Protein AF-A0A7S3H8S0-F1 (afdb_monomer)

InterPro domains:
  IPR006626 Parallel beta-helix repeat [SM00710] (174-195)
  IPR006626 Parallel beta-helix repeat [SM00710] (205-226)
  IPR006626 Parallel beta-helix repeat [SM00710] (227-248)
  IPR006626 Parallel beta-helix repeat [SM00710] (249-271)
  IPR011050 Pectin lyase fold/virulence factor [SSF51126] (168-273)
  IPR012334 Pectin lyase fold [G3DSA:2.160.20.10] (57-275)
  IPR039448 Right handed beta helix domain [PF13229] (171-270)

Structure (mmCIF, N/CA/C/O backbone):
data_AF-A0A7S3H8S0-F1
#
_entry.id   AF-A0A7S3H8S0-F1
#
loop_
_atom_site.group_PDB
_atom_site.id
_atom_site.type_symbol
_atom_site.label_atom_id
_atom_site.label_alt_id
_atom_site.label_comp_id
_atom_site.label_asym_id
_atom_site.label_entity_id
_atom_site.label_seq_id
_atom_site.pdbx_PDB_ins_code
_atom_site.Cartn_x
_atom_site.Cartn_y
_atom_site.Cartn_z
_atom_site.occupancy
_atom_site.B_iso_or_equiv
_atom_site.auth_seq_id
_atom_site.auth_comp_id
_atom_site.auth_asym_id
_atom_site.auth_atom_id
_atom_site.pdbx_PDB_model_num
ATOM 1 N N . ARG A 1 1 ? -11.600 -6.494 43.958 1.00 36.53 1 ARG A N 1
ATOM 2 C CA . ARG A 1 1 ? -10.306 -6.861 43.338 1.00 36.53 1 ARG A CA 1
ATOM 3 C C . ARG A 1 1 ? -9.885 -5.623 42.567 1.00 36.53 1 ARG A C 1
ATOM 5 O O . ARG A 1 1 ? -10.478 -5.346 41.536 1.00 36.53 1 ARG A O 1
ATOM 12 N N . GLU A 1 2 ? -9.068 -4.790 43.202 1.00 28.41 2 GLU A N 1
ATOM 13 C CA . GLU A 1 2 ? -8.733 -3.437 42.749 1.00 28.41 2 GLU A CA 1
ATOM 14 C C . GLU A 1 2 ? -7.980 -3.512 41.421 1.00 28.41 2 GLU A C 1
ATOM 16 O O . GLU A 1 2 ? -6.929 -4.144 41.330 1.00 28.41 2 GLU A O 1
ATOM 21 N N . MET A 1 3 ? -8.561 -2.921 40.376 1.00 31.12 3 MET A N 1
ATOM 22 C CA . MET A 1 3 ? -7.824 -2.618 39.157 1.00 31.12 3 MET A CA 1
ATOM 23 C C . MET A 1 3 ? -6.832 -1.516 39.519 1.00 31.12 3 MET A C 1
ATOM 25 O O . MET A 1 3 ? -7.239 -0.431 39.926 1.00 31.12 3 MET A O 1
ATOM 29 N N . SER A 1 4 ? -5.541 -1.823 39.411 1.00 36.66 4 SER A N 1
ATOM 30 C CA . SER A 1 4 ? -4.458 -0.841 39.449 1.00 36.66 4 SER A CA 1
ATOM 31 C C . SER A 1 4 ? -4.813 0.353 38.566 1.00 36.66 4 SER A C 1
ATOM 33 O O . SER A 1 4 ? -5.290 0.125 37.455 1.00 36.66 4 SER A O 1
ATOM 35 N N . GLU A 1 5 ? -4.568 1.573 39.048 1.00 36.81 5 GLU A N 1
ATOM 36 C CA . GLU A 1 5 ? -4.814 2.863 38.387 1.00 36.81 5 GLU A CA 1
ATOM 37 C C . GLU A 1 5 ? -4.204 2.926 36.973 1.00 36.81 5 GLU A C 1
ATOM 39 O O . GLU A 1 5 ? -3.146 3.503 36.725 1.00 36.81 5 GLU A O 1
ATOM 44 N N . SER A 1 6 ? -4.870 2.303 36.005 1.00 43.22 6 SER A N 1
ATOM 45 C CA . SER A 1 6 ? -4.582 2.475 34.596 1.00 43.22 6 SER A CA 1
ATOM 46 C C . SER A 1 6 ? -5.102 3.851 34.216 1.00 43.22 6 SER A C 1
ATOM 48 O O . SER A 1 6 ? -6.303 4.109 34.299 1.00 43.22 6 SER A O 1
ATOM 50 N N . SER A 1 7 ? -4.191 4.735 33.827 1.00 50.41 7 SER A N 1
ATOM 51 C CA . SER A 1 7 ? -4.515 6.079 33.362 1.00 50.41 7 SER A CA 1
ATOM 52 C C . SER A 1 7 ? -5.664 6.042 32.333 1.00 50.41 7 SER A C 1
ATOM 54 O O . SER A 1 7 ? -5.613 5.210 31.421 1.00 50.41 7 SER A O 1
ATOM 56 N N . PRO A 1 8 ? -6.690 6.915 32.429 1.00 47.56 8 PRO A N 1
ATOM 57 C CA . PRO A 1 8 ? -7.887 6.883 31.573 1.00 47.56 8 PRO A CA 1
ATOM 58 C C . PRO A 1 8 ? -7.588 7.021 30.070 1.00 47.56 8 PRO A C 1
ATOM 60 O O . PRO A 1 8 ? -8.446 6.750 29.235 1.00 47.56 8 PRO A O 1
ATOM 63 N N . PHE A 1 9 ? -6.360 7.389 29.700 1.00 48.31 9 PHE A N 1
ATOM 64 C CA . PHE A 1 9 ? -5.897 7.400 28.313 1.00 48.31 9 PHE A CA 1
ATOM 65 C C . PHE A 1 9 ? -5.782 6.000 27.688 1.00 48.31 9 PHE A C 1
ATOM 67 O O . PHE A 1 9 ? -5.823 5.888 26.467 1.00 48.31 9 PHE A O 1
ATOM 74 N N . ASN A 1 10 ? -5.686 4.937 28.493 1.00 50.84 10 ASN A N 1
ATOM 75 C CA . ASN A 1 10 ? -5.404 3.582 28.004 1.00 50.84 10 ASN A CA 1
ATOM 76 C C . ASN A 1 10 ? -6.596 2.877 27.335 1.00 50.84 10 ASN A C 1
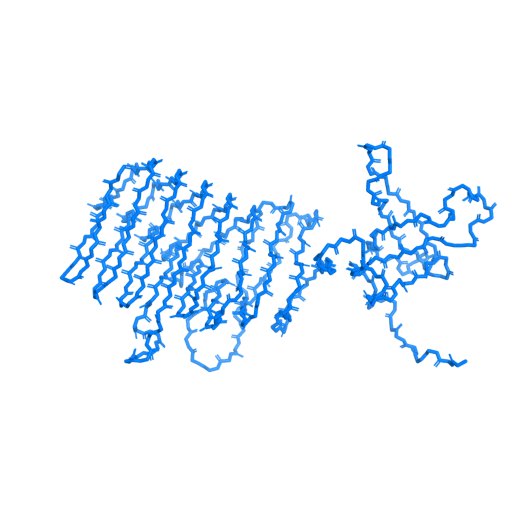ATOM 78 O O . ASN A 1 10 ? -6.421 1.775 26.825 1.00 50.84 10 ASN A O 1
ATOM 82 N N . ILE A 1 11 ? -7.793 3.475 27.352 1.00 52.44 11 ILE A N 1
ATOM 83 C CA . ILE A 1 11 ? -9.015 2.860 26.800 1.00 52.44 11 ILE A CA 1
ATOM 84 C C . ILE A 1 11 ? -9.574 3.602 25.578 1.00 52.44 11 ILE A C 1
ATOM 86 O O . ILE A 1 11 ? -10.581 3.184 25.009 1.00 52.44 11 ILE A O 1
ATOM 90 N N . VAL A 1 12 ? -8.936 4.702 25.161 1.00 58.56 12 VAL A N 1
ATOM 91 C CA . VAL A 1 12 ? -9.275 5.390 23.906 1.00 58.56 12 VAL A CA 1
ATOM 92 C C . VAL A 1 12 ? -8.964 4.456 22.734 1.00 58.56 12 VAL A C 1
ATOM 94 O O . VAL A 1 12 ? -7.884 3.880 22.663 1.00 58.56 12 VAL A O 1
ATOM 97 N N . GLY A 1 13 ? -9.918 4.301 21.820 1.00 54.06 13 GLY A N 1
ATOM 98 C CA . GLY A 1 13 ? -9.881 3.347 20.713 1.00 54.06 13 GLY A CA 1
ATOM 99 C C . GLY A 1 13 ? -10.523 1.997 21.038 1.00 54.06 13 GLY A C 1
ATOM 100 O O . GLY A 1 13 ? -10.910 1.284 20.121 1.00 54.06 13 GLY A O 1
ATOM 101 N N . CYS A 1 14 ? -10.716 1.647 22.314 1.00 67.00 14 CYS A N 1
ATOM 102 C CA . CYS A 1 14 ? -11.347 0.382 22.681 1.00 67.00 14 CYS A CA 1
ATOM 103 C C . CYS A 1 14 ? -12.865 0.391 22.435 1.00 67.00 14 CYS A C 1
ATOM 105 O O . CYS A 1 14 ? -13.517 1.437 22.362 1.00 67.00 14 CYS A O 1
ATOM 107 N N . THR A 1 15 ? -13.450 -0.806 22.385 1.00 76.62 15 THR A N 1
ATOM 108 C CA . THR A 1 15 ? -14.901 -0.978 22.458 1.00 76.62 15 THR A CA 1
ATOM 109 C C . THR A 1 15 ? -15.356 -1.039 23.915 1.00 76.62 15 THR A C 1
ATOM 111 O O . THR A 1 15 ? -14.814 -1.793 24.726 1.00 76.62 15 THR A O 1
ATOM 114 N N . GLY A 1 16 ? -16.391 -0.270 24.235 1.00 83.25 16 GLY A N 1
ATOM 115 C CA . GLY A 1 16 ? -17.061 -0.299 25.529 1.00 83.25 16 GLY A CA 1
ATOM 116 C C . GLY A 1 16 ? -18.533 -0.670 25.409 1.00 83.25 16 GLY A C 1
ATOM 117 O O . GLY A 1 16 ? -19.136 -0.569 24.340 1.00 83.25 16 GLY A O 1
ATOM 118 N N . GLU A 1 17 ? -19.119 -1.067 26.529 1.00 90.44 17 GLU A N 1
ATOM 119 C CA . GLU A 1 17 ? -20.563 -1.171 26.711 1.00 90.44 17 GLU A CA 1
ATOM 120 C C . GLU A 1 17 ? -21.029 -0.103 27.698 1.00 90.44 17 GLU A C 1
ATOM 122 O O . GLU A 1 17 ? -20.453 0.069 28.780 1.00 90.44 17 GLU A O 1
ATOM 127 N N . LEU A 1 18 ? -22.067 0.636 27.315 1.00 90.12 18 LEU A N 1
ATOM 128 C CA . LEU A 1 18 ? -22.655 1.651 28.178 1.00 90.12 18 LEU A CA 1
ATOM 129 C C . LEU A 1 18 ? -23.455 1.001 29.303 1.00 90.12 18 LEU A C 1
ATOM 131 O O . LEU A 1 18 ? -24.255 0.098 29.069 1.00 90.12 18 LEU A O 1
ATOM 135 N N . HIS A 1 19 ? -23.285 1.500 30.521 1.00 92.00 19 HIS A N 1
ATOM 136 C CA . HIS A 1 19 ? -24.045 1.038 31.675 1.00 92.00 19 HIS A CA 1
ATOM 137 C C . HIS A 1 19 ? -24.312 2.174 32.667 1.00 92.00 19 HIS A C 1
ATOM 139 O O . HIS A 1 19 ? -23.689 3.237 32.629 1.00 92.00 19 HIS A O 1
ATOM 145 N N . GLY A 1 20 ? -25.270 1.958 33.572 1.00 89.12 20 GLY A N 1
ATOM 146 C CA . GLY A 1 20 ? -25.582 2.901 34.651 1.00 89.12 20 GLY A CA 1
ATOM 147 C C . GLY A 1 20 ? -26.120 4.261 34.185 1.00 89.12 20 GLY A C 1
ATOM 148 O O . GLY A 1 20 ? -26.072 5.228 34.946 1.00 89.12 20 GLY A O 1
ATOM 149 N N . LEU A 1 21 ? -26.611 4.377 32.946 1.00 88.19 21 LEU A N 1
ATOM 150 C CA . LEU A 1 21 ? -27.183 5.613 32.415 1.00 88.19 21 LEU A CA 1
ATOM 151 C C . LEU A 1 21 ? -28.615 5.793 32.926 1.00 88.19 21 LEU A C 1
ATOM 153 O O . LEU A 1 21 ? -29.568 5.305 32.327 1.00 88.19 21 LEU A O 1
ATOM 157 N N . LEU A 1 22 ? -28.767 6.511 34.040 1.00 85.81 22 LEU A N 1
ATOM 158 C CA . LEU A 1 22 ? -30.079 6.782 34.643 1.00 85.81 22 LEU A CA 1
ATOM 159 C C . LEU A 1 22 ? -30.943 7.727 33.797 1.00 85.81 22 LEU A C 1
ATOM 161 O O . LEU A 1 22 ? -32.160 7.593 33.773 1.00 85.81 22 LEU A O 1
ATOM 165 N N . SER A 1 23 ? -30.323 8.686 33.103 1.00 86.88 23 SER A N 1
ATOM 166 C CA . SER A 1 23 ? -31.035 9.672 32.278 1.00 86.88 23 SER A CA 1
ATOM 167 C C . SER A 1 23 ? -31.397 9.169 30.881 1.00 86.88 23 SER A C 1
ATOM 169 O O . SER A 1 23 ? -32.212 9.801 30.216 1.00 86.88 23 SER A O 1
ATOM 171 N N . LYS A 1 24 ? -30.767 8.077 30.435 1.00 88.81 24 LYS A N 1
ATOM 172 C CA . LYS A 1 24 ? -30.974 7.440 29.128 1.00 88.81 24 LYS A CA 1
ATOM 173 C C . LYS A 1 24 ? -30.883 5.916 29.257 1.00 88.81 24 LYS A C 1
ATOM 175 O O . LYS A 1 24 ? -29.914 5.319 28.776 1.00 88.81 24 LYS A O 1
ATOM 180 N N . PRO A 1 25 ? -31.824 5.281 29.976 1.00 89.38 25 PRO A N 1
ATOM 181 C CA . PRO A 1 25 ? -31.767 3.851 30.248 1.00 89.38 25 PRO A CA 1
ATOM 182 C C . PRO A 1 25 ? -31.798 2.992 28.980 1.00 89.38 25 PRO A C 1
ATOM 184 O O . PRO A 1 25 ? -31.233 1.902 28.983 1.00 89.38 25 PRO A O 1
ATOM 187 N N . GLU A 1 26 ? -32.384 3.501 27.895 1.00 90.56 26 GLU A N 1
ATOM 188 C CA . GLU A 1 26 ? -32.433 2.871 26.574 1.00 90.56 26 GLU A CA 1
ATOM 189 C C . GLU A 1 26 ? -31.055 2.679 25.925 1.00 90.56 26 GLU A C 1
ATOM 191 O O . GLU A 1 26 ? -30.916 1.875 25.009 1.00 90.56 26 GLU A O 1
ATOM 196 N N . LEU A 1 27 ? -30.036 3.406 26.394 1.00 89.06 27 LEU A N 1
ATOM 197 C CA . LEU A 1 27 ? -28.665 3.284 25.904 1.00 89.06 27 LEU A CA 1
ATOM 198 C C . LEU A 1 27 ? -27.831 2.279 26.707 1.00 89.06 27 LEU A C 1
ATOM 200 O O . LEU A 1 27 ? -26.709 1.980 26.305 1.00 89.06 27 LEU A O 1
ATOM 204 N N . ASN A 1 28 ? -28.330 1.762 27.834 1.00 88.69 28 ASN A N 1
ATOM 205 C CA . ASN A 1 28 ? -27.610 0.728 28.578 1.00 88.69 28 ASN A CA 1
ATOM 206 C C . ASN A 1 28 ? -27.535 -0.562 27.747 1.00 88.69 28 ASN A C 1
ATOM 208 O O . ASN A 1 28 ? -28.518 -0.976 27.138 1.00 88.69 28 ASN A O 1
ATOM 212 N N . GLY A 1 29 ? -26.361 -1.192 27.716 1.00 86.38 29 GLY A N 1
ATOM 213 C CA . GLY A 1 29 ? -26.064 -2.334 26.850 1.00 86.38 29 GLY A CA 1
ATOM 214 C C . GLY A 1 29 ? -25.635 -1.948 25.430 1.00 86.38 29 GLY A C 1
ATOM 215 O O . GLY A 1 29 ? -25.243 -2.815 24.645 1.00 86.38 29 GLY A O 1
ATOM 216 N N . LEU A 1 30 ? -25.682 -0.657 25.070 1.00 86.50 30 LEU A N 1
ATOM 217 C CA . LEU A 1 30 ? -25.225 -0.207 23.761 1.00 86.50 30 LEU A CA 1
ATOM 218 C C . LEU A 1 30 ? -23.704 -0.319 23.673 1.00 86.50 30 LEU A C 1
ATOM 220 O O . LEU A 1 30 ? -22.971 0.215 24.510 1.00 86.50 30 LEU A O 1
ATOM 224 N N . LYS A 1 31 ? -23.234 -0.969 22.609 1.00 86.62 31 LYS A N 1
ATOM 225 C CA . LYS A 1 31 ? -21.810 -1.067 22.319 1.00 86.62 31 LYS A CA 1
ATOM 226 C C . LYS A 1 31 ? -21.325 0.173 21.569 1.00 86.62 31 LYS A C 1
ATOM 228 O O . LYS A 1 31 ? -21.919 0.589 20.570 1.00 86.62 31 LYS A O 1
ATOM 233 N N . VAL A 1 32 ? -20.227 0.747 22.040 1.00 84.69 32 VAL A N 1
ATOM 234 C CA . VAL A 1 32 ? -19.686 2.017 21.550 1.00 84.69 32 VAL A CA 1
ATOM 235 C C . VAL A 1 32 ? -18.186 1.922 21.301 1.00 84.69 32 VAL A C 1
ATOM 237 O O . VAL A 1 32 ? -17.481 1.180 21.983 1.00 84.69 32 VAL A O 1
ATOM 240 N N . ASN A 1 33 ? -17.694 2.721 20.361 1.00 79.44 33 ASN A N 1
ATOM 241 C CA . ASN A 1 33 ? -16.273 3.014 20.226 1.00 79.44 33 ASN A CA 1
ATOM 242 C C . ASN A 1 33 ? -15.914 4.171 21.156 1.00 79.44 33 ASN A C 1
ATOM 244 O O . ASN A 1 33 ? -16.557 5.224 21.118 1.00 79.44 33 ASN A O 1
ATOM 248 N N . ILE A 1 34 ? -14.902 3.971 21.998 1.00 76.81 34 ILE A N 1
ATOM 249 C CA . ILE A 1 34 ? -14.431 4.972 22.953 1.00 76.81 34 ILE A CA 1
ATOM 250 C C . ILE A 1 34 ? -13.480 5.920 22.222 1.00 76.81 34 ILE A C 1
ATOM 252 O O . ILE A 1 34 ? -12.388 5.540 21.821 1.00 76.81 34 ILE A O 1
ATOM 256 N N . GLY A 1 35 ? -13.903 7.160 22.018 1.00 74.62 35 GLY A N 1
ATOM 257 C CA . GLY A 1 35 ? -13.122 8.208 21.371 1.00 74.62 35 GLY A CA 1
ATOM 258 C C . GLY A 1 35 ? -12.370 9.082 22.374 1.00 74.62 35 GLY A C 1
ATOM 259 O O . GLY A 1 35 ? -11.881 8.622 23.403 1.00 74.62 35 GLY A O 1
ATOM 260 N N . VAL A 1 36 ? -12.258 10.371 22.057 1.00 73.88 36 VAL A N 1
ATOM 261 C CA . VAL A 1 36 ? -11.415 11.324 22.794 1.00 73.88 36 VAL A CA 1
ATOM 262 C C . VAL A 1 36 ? -11.852 11.466 24.255 1.00 73.88 36 VAL A C 1
ATOM 264 O O . VAL A 1 36 ? -13.030 11.684 24.548 1.00 73.88 36 VAL A O 1
ATOM 267 N N . TYR A 1 37 ? -10.881 11.414 25.169 1.00 74.69 37 TYR A N 1
ATOM 268 C CA . TYR A 1 37 ? -11.075 11.714 26.584 1.00 74.69 37 TYR A CA 1
ATOM 269 C C . TYR A 1 37 ? -10.899 13.212 26.868 1.00 74.69 37 TYR A C 1
ATOM 271 O O . TYR A 1 37 ? -9.870 13.809 26.556 1.00 74.69 37 TYR A O 1
ATOM 279 N N . SER A 1 38 ? -11.898 13.822 27.503 1.00 75.19 38 SER A N 1
ATOM 280 C CA . SER A 1 38 ? -11.852 15.191 28.011 1.00 75.19 38 SER A CA 1
ATOM 281 C C . SER A 1 38 ? -11.530 15.168 29.503 1.00 75.19 38 SER A C 1
ATOM 283 O O . SER A 1 38 ? -12.404 14.887 30.326 1.00 75.19 38 SER A O 1
ATOM 285 N N . CYS A 1 39 ? -10.291 15.514 29.862 1.00 70.19 39 CYS A N 1
ATOM 286 C CA . CYS A 1 39 ? -9.864 15.613 31.261 1.00 70.19 39 CYS A CA 1
ATOM 287 C C . CYS A 1 39 ? -10.648 16.681 32.041 1.00 70.19 39 CYS A C 1
ATOM 289 O O . CYS A 1 39 ? -10.995 16.452 33.195 1.00 70.19 39 CYS A O 1
ATOM 291 N N . ALA A 1 40 ? -11.002 17.798 31.394 1.00 74.69 40 ALA A N 1
ATOM 292 C CA . ALA A 1 40 ? -11.764 18.890 32.004 1.00 74.69 40 ALA A CA 1
ATOM 293 C C . ALA A 1 40 ? -13.142 18.445 32.519 1.00 74.69 40 ALA A C 1
ATOM 295 O O . ALA A 1 40 ? -13.640 18.990 33.498 1.00 74.69 40 ALA A O 1
ATOM 296 N N . ASN A 1 41 ? -13.747 17.447 31.867 1.00 78.19 41 ASN A N 1
ATOM 297 C CA . ASN A 1 41 ? -15.094 16.980 32.185 1.00 78.19 41 ASN A CA 1
ATOM 298 C C . ASN A 1 41 ? -15.132 15.541 32.720 1.00 78.19 41 ASN A C 1
ATOM 300 O O . ASN A 1 41 ? -16.216 15.070 33.058 1.00 78.19 41 ASN A O 1
ATOM 304 N N . ASN A 1 42 ? -13.988 14.847 32.771 1.00 80.62 42 ASN A N 1
ATOM 305 C CA . ASN A 1 42 ? -13.871 13.412 33.050 1.00 80.62 42 ASN A CA 1
ATOM 306 C C . ASN A 1 42 ? -14.852 12.564 32.210 1.00 80.62 42 ASN A C 1
ATOM 308 O O . ASN A 1 42 ? -15.659 11.783 32.728 1.00 80.62 42 ASN A O 1
ATOM 312 N N . ARG A 1 43 ? -14.855 12.793 30.891 1.00 85.75 43 ARG A N 1
ATOM 313 C CA . ARG A 1 43 ? -15.782 12.139 29.954 1.00 85.75 43 ARG A CA 1
ATOM 314 C C . ARG A 1 43 ? -15.098 11.743 28.659 1.00 85.75 43 ARG A C 1
ATOM 316 O O . ARG A 1 43 ? -14.253 12.475 28.155 1.00 85.75 43 ARG A O 1
ATOM 323 N N . PHE A 1 44 ? -15.545 10.639 28.086 1.00 82.44 44 PHE A N 1
ATOM 324 C CA . PHE A 1 44 ? -15.204 10.207 26.739 1.00 82.44 44 PHE A CA 1
ATOM 325 C C . PHE A 1 44 ? -16.274 10.669 25.755 1.00 82.44 44 PHE A C 1
ATOM 327 O O . PHE A 1 44 ? -17.468 10.608 26.057 1.00 82.44 44 PHE A O 1
ATOM 334 N N . ALA A 1 45 ? -15.862 11.106 24.569 1.00 83.06 45 ALA A N 1
ATOM 335 C CA . ALA A 1 45 ? -16.731 11.075 23.403 1.00 83.06 45 ALA A CA 1
ATOM 336 C C . ALA A 1 45 ? -16.814 9.621 22.939 1.00 83.06 45 ALA A C 1
ATOM 338 O O . ALA A 1 45 ? -15.786 9.024 22.650 1.00 83.06 45 ALA A O 1
ATOM 339 N N . VAL A 1 46 ? -18.004 9.037 22.898 1.00 86.06 46 VAL A N 1
ATOM 340 C CA . VAL A 1 46 ? -18.206 7.660 22.447 1.00 86.06 46 VAL A CA 1
ATOM 341 C C . VAL A 1 46 ? -19.155 7.653 21.263 1.00 86.06 46 VAL A C 1
ATOM 343 O O . VAL A 1 46 ? -20.154 8.373 21.267 1.00 86.06 46 VAL A O 1
ATOM 346 N N . THR A 1 47 ? -18.845 6.853 20.251 1.00 84.50 47 THR A N 1
ATOM 347 C CA . THR A 1 47 ? -19.662 6.736 19.041 1.00 84.50 47 THR A CA 1
ATOM 348 C C . THR A 1 47 ? -20.346 5.383 19.035 1.00 84.50 47 THR A C 1
ATOM 350 O O . THR A 1 47 ? -19.689 4.357 19.216 1.00 84.50 47 THR A O 1
ATOM 353 N N . SER A 1 48 ? -21.664 5.359 18.851 1.00 84.38 48 SER A N 1
ATOM 354 C CA . SER A 1 48 ? -22.406 4.108 18.730 1.00 84.38 48 SER A CA 1
ATOM 355 C C . SER A 1 48 ? -21.865 3.299 17.555 1.00 84.38 48 SER A C 1
ATOM 357 O O . SER A 1 48 ? -21.760 3.818 16.440 1.00 84.38 48 SER A O 1
ATOM 359 N N . MET A 1 49 ? -21.585 2.018 17.778 1.00 74.62 49 MET A N 1
ATOM 360 C CA . MET A 1 49 ? -21.462 1.078 16.663 1.00 74.62 49 MET A CA 1
ATOM 361 C C . MET A 1 49 ? -22.822 0.972 15.952 1.00 74.62 49 MET A C 1
ATOM 363 O O . MET A 1 49 ? -23.828 1.273 16.597 1.00 74.62 49 MET A O 1
ATOM 367 N N . PRO A 1 50 ? -22.881 0.636 14.645 1.00 63.66 50 PRO A N 1
ATOM 368 C CA . PRO A 1 50 ? -24.079 0.791 13.817 1.00 63.66 50 PRO A CA 1
ATOM 369 C C . PRO A 1 50 ? -25.345 0.297 14.527 1.00 63.66 50 PRO A C 1
ATOM 371 O O . PRO A 1 50 ? -25.567 -0.897 14.712 1.00 63.66 50 PRO A O 1
ATOM 374 N N . TYR A 1 51 ? -26.146 1.268 14.959 1.00 48.56 51 TYR A N 1
ATOM 375 C CA . TYR A 1 51 ? -27.413 1.101 15.647 1.00 48.56 51 TYR A CA 1
ATOM 376 C C . TYR A 1 51 ? -28.440 1.833 14.793 1.00 48.56 51 TYR A C 1
ATOM 378 O O . TYR A 1 51 ? -28.399 3.058 14.713 1.00 48.56 51 TYR A O 1
ATOM 386 N N . GLN A 1 52 ? -29.308 1.086 14.105 1.00 49.12 52 GLN A N 1
ATOM 387 C CA . GLN A 1 52 ? -30.359 1.650 13.245 1.00 49.12 52 GLN A CA 1
ATOM 388 C C . GLN A 1 52 ? -29.808 2.638 12.188 1.00 49.12 52 GLN A C 1
ATOM 390 O O . GLN A 1 52 ? -30.215 3.794 12.102 1.00 49.12 52 GLN A O 1
ATOM 395 N N . ASP A 1 53 ? -28.846 2.156 11.396 1.00 58.28 53 ASP A N 1
ATOM 396 C CA . ASP A 1 53 ? -28.307 2.753 10.160 1.00 58.28 53 ASP A CA 1
ATOM 397 C C . ASP A 1 53 ? -27.526 4.075 10.248 1.00 58.28 53 ASP A C 1
ATOM 399 O O . ASP A 1 53 ? -26.886 4.450 9.263 1.00 58.28 53 ASP A O 1
ATOM 403 N N . LYS A 1 54 ? -27.482 4.772 11.394 1.00 70.88 54 LYS A N 1
ATOM 404 C CA . LYS A 1 54 ? -26.628 5.965 11.558 1.00 70.88 54 LYS A CA 1
ATOM 405 C C . LYS A 1 54 ? -25.904 5.992 12.905 1.00 70.88 54 LYS A C 1
ATOM 407 O O . LYS A 1 54 ? -26.565 6.071 13.940 1.00 70.88 54 LYS A O 1
ATOM 412 N N . PRO A 1 55 ? -24.558 5.973 12.921 1.00 78.62 55 PRO A N 1
ATOM 413 C CA . PRO A 1 55 ? -23.814 6.141 14.157 1.00 78.62 55 PRO A CA 1
ATOM 414 C C . PRO A 1 55 ? -24.039 7.546 14.723 1.00 78.62 55 PRO A C 1
ATOM 416 O O . PRO A 1 55 ? -24.142 8.526 13.984 1.00 78.62 55 PRO A O 1
ATOM 419 N N . PHE A 1 56 ? -24.099 7.646 16.044 1.00 81.75 56 PHE A N 1
ATOM 420 C CA . PHE A 1 56 ? -24.203 8.908 16.760 1.00 81.75 56 PHE A CA 1
ATOM 421 C C . PHE A 1 56 ? -23.149 8.978 17.863 1.00 81.75 56 PHE A C 1
ATOM 423 O O . PHE A 1 56 ? -22.741 7.959 18.421 1.00 81.75 56 PHE A O 1
ATOM 430 N N . THR A 1 57 ? -22.722 10.193 18.201 1.00 85.44 57 THR A N 1
ATOM 431 C CA . THR A 1 57 ? -21.703 10.434 19.228 1.00 85.44 57 THR A CA 1
ATOM 432 C C . THR A 1 57 ? -22.322 11.075 20.462 1.00 85.44 57 THR A C 1
ATOM 434 O O . THR A 1 57 ? -23.107 12.019 20.366 1.00 85.44 57 THR A O 1
ATOM 437 N N . ILE A 1 58 ? -21.961 10.576 21.642 1.00 87.50 58 ILE A N 1
ATOM 438 C CA . ILE A 1 58 ? -22.395 11.108 22.938 1.00 87.50 58 ILE A CA 1
ATOM 439 C C . ILE A 1 58 ? -21.214 11.230 23.898 1.00 87.50 58 ILE A C 1
ATOM 441 O O . ILE A 1 58 ? -20.214 10.534 23.771 1.00 87.50 58 ILE A O 1
ATOM 445 N N . SER A 1 59 ? -21.327 12.118 24.886 1.00 90.31 59 SER A N 1
ATOM 446 C CA . SER A 1 59 ? -20.312 12.272 25.932 1.00 90.31 59 SER A CA 1
ATOM 447 C C . SER A 1 59 ? -20.696 11.488 27.188 1.00 90.31 59 SER A C 1
ATOM 449 O O . SER A 1 59 ? -21.714 11.788 27.820 1.00 90.31 59 SER A O 1
ATOM 451 N N . ILE A 1 60 ? -19.877 10.520 27.594 1.00 89.06 60 ILE A N 1
ATOM 452 C CA . ILE A 1 60 ? -20.155 9.583 28.694 1.00 89.06 60 ILE A CA 1
ATOM 453 C C . ILE A 1 60 ? -19.033 9.628 29.740 1.00 89.06 60 ILE A C 1
ATOM 455 O O . ILE A 1 60 ? -17.869 9.800 29.394 1.00 89.06 60 ILE A O 1
ATOM 459 N N . LYS A 1 61 ? -19.376 9.516 31.030 1.00 86.88 61 LYS A N 1
ATOM 460 C CA . LYS A 1 61 ? -18.386 9.423 32.118 1.00 86.88 61 LYS A CA 1
ATOM 461 C C . LYS A 1 61 ? -17.643 8.089 32.059 1.00 86.88 61 LYS A C 1
ATOM 463 O O . LYS A 1 61 ? -18.248 7.086 31.702 1.00 86.88 61 LYS A O 1
ATOM 468 N N . ALA A 1 62 ? -16.375 8.072 32.465 1.00 77.38 62 ALA A N 1
ATOM 469 C CA . ALA A 1 62 ? -15.558 6.854 32.491 1.00 77.38 62 ALA A CA 1
ATOM 470 C C . ALA A 1 62 ? -16.258 5.686 33.214 1.00 77.38 62 ALA A C 1
ATOM 472 O O . ALA A 1 62 ? -16.368 4.598 32.660 1.00 77.38 62 ALA A O 1
ATOM 473 N N . ASP A 1 63 ? -16.841 5.958 34.385 1.00 85.00 63 ASP A N 1
ATOM 474 C CA . ASP A 1 63 ? -17.512 4.959 35.230 1.00 85.00 63 ASP A CA 1
ATOM 475 C C . ASP A 1 63 ? -18.774 4.350 34.602 1.00 85.00 63 ASP A C 1
ATOM 477 O O . ASP A 1 63 ? -19.292 3.361 35.098 1.00 85.00 63 ASP A O 1
ATOM 481 N N . ASN A 1 64 ? -19.294 4.943 33.525 1.00 86.38 64 ASN A N 1
ATOM 482 C CA . ASN A 1 64 ? -20.462 4.457 32.793 1.00 86.38 64 ASN A CA 1
ATOM 483 C C . ASN A 1 64 ? -20.076 3.611 31.568 1.00 86.38 64 ASN A C 1
ATOM 485 O O . ASN A 1 64 ? -20.937 3.273 30.752 1.00 86.38 64 ASN A O 1
ATOM 489 N N . ILE A 1 65 ? -18.789 3.290 31.415 1.00 83.38 65 ILE A N 1
ATOM 490 C CA . ILE A 1 65 ? -18.251 2.502 30.309 1.00 83.38 65 ILE A CA 1
ATOM 491 C C . ILE A 1 65 ? -17.615 1.247 30.890 1.00 83.38 65 ILE A C 1
ATOM 493 O O . ILE A 1 65 ? -16.634 1.315 31.623 1.00 83.38 65 ILE A O 1
ATOM 497 N N . ASN A 1 66 ? -18.176 0.086 30.563 1.00 83.25 66 ASN A N 1
ATOM 498 C CA . ASN A 1 66 ? -17.529 -1.179 30.865 1.00 83.25 66 ASN A CA 1
ATOM 499 C C . ASN A 1 66 ? -16.697 -1.558 29.644 1.00 83.25 66 ASN A C 1
ATOM 501 O O . ASN A 1 66 ? -17.253 -1.802 28.570 1.00 83.25 66 ASN A O 1
ATOM 505 N N . VAL A 1 67 ? -15.372 -1.549 29.779 1.00 69.81 67 VAL A N 1
ATOM 506 C CA . VAL A 1 67 ? -14.493 -1.992 28.694 1.00 69.81 67 VAL A CA 1
ATOM 507 C C . VAL A 1 67 ? -14.724 -3.483 28.511 1.00 69.81 67 VAL A C 1
ATOM 509 O O . VAL A 1 67 ? -14.502 -4.278 29.425 1.00 69.81 67 VAL A O 1
ATOM 512 N N . ILE A 1 68 ? -15.222 -3.863 27.339 1.00 66.12 68 ILE A N 1
ATOM 513 C CA . ILE A 1 68 ? -15.525 -5.262 27.067 1.00 66.12 68 ILE A CA 1
ATOM 514 C C . ILE A 1 68 ? -14.189 -5.989 26.926 1.00 66.12 68 ILE A C 1
ATOM 516 O O . ILE A 1 68 ? -13.352 -5.613 26.104 1.00 66.12 68 ILE A O 1
ATOM 520 N N . ASN A 1 69 ? -13.983 -7.030 27.736 1.00 48.50 69 ASN A N 1
ATOM 521 C CA . ASN A 1 69 ? -12.822 -7.900 27.600 1.00 48.50 69 ASN A CA 1
ATOM 522 C C . ASN A 1 69 ? -12.825 -8.509 26.189 1.00 48.50 69 ASN A C 1
ATOM 524 O O . ASN A 1 69 ? -13.813 -9.116 25.765 1.00 48.50 69 ASN A O 1
ATOM 528 N N . VAL A 1 70 ? -11.702 -8.345 25.489 1.00 42.47 70 VAL A N 1
ATOM 529 C CA . VAL A 1 70 ? -11.457 -8.778 24.106 1.00 42.47 70 VAL A CA 1
ATOM 530 C C . VAL A 1 70 ? -11.903 -10.228 23.862 1.00 42.47 70 VAL A C 1
ATOM 532 O O . VAL A 1 70 ? -12.420 -10.531 22.789 1.00 42.47 70 VAL A O 1
ATOM 535 N N . ALA A 1 71 ? -11.816 -11.101 24.874 1.00 39.41 71 ALA A N 1
ATOM 536 C CA . ALA A 1 71 ? -12.213 -12.507 24.782 1.00 39.41 71 ALA A CA 1
ATOM 537 C C . ALA A 1 71 ? -13.691 -12.727 24.393 1.00 39.41 71 ALA A C 1
ATOM 539 O O . ALA A 1 71 ? -13.980 -13.603 23.588 1.00 39.41 71 ALA A O 1
ATOM 540 N N . THR A 1 72 ? -14.630 -11.922 24.904 1.00 42.19 72 THR A N 1
ATOM 541 C CA . THR A 1 72 ? -16.077 -12.059 24.611 1.00 42.19 72 THR A CA 1
ATOM 542 C C . THR A 1 72 ? -16.480 -11.339 23.312 1.00 42.19 72 THR A C 1
ATOM 544 O O . THR A 1 72 ? -17.580 -11.514 22.790 1.00 42.19 72 THR A O 1
ATOM 547 N N . PHE A 1 73 ? -15.595 -10.493 22.777 1.00 37.84 73 PHE A N 1
ATOM 548 C CA . PHE A 1 73 ? -15.826 -9.680 21.581 1.00 37.84 73 PHE A CA 1
ATOM 549 C C . PHE A 1 73 ? -15.515 -10.448 20.282 1.00 37.84 73 PHE A C 1
ATOM 551 O O . PHE A 1 73 ? -16.254 -10.312 19.304 1.00 37.84 73 PHE A O 1
ATOM 558 N N . CYS A 1 74 ? -14.506 -11.327 20.308 1.00 39.72 74 CYS A N 1
ATOM 559 C CA . CYS A 1 74 ? -14.099 -12.199 19.195 1.00 39.72 74 CYS A CA 1
ATOM 560 C C . CYS A 1 74 ? -15.140 -13.267 18.795 1.00 39.72 74 CYS A C 1
ATOM 562 O O . CYS A 1 74 ? -15.002 -13.901 17.755 1.00 39.72 74 CYS A O 1
ATOM 564 N N . GLU A 1 75 ? -16.189 -13.482 19.595 1.00 41.09 75 GLU A N 1
ATOM 565 C CA . GLU A 1 75 ? -17.186 -14.537 19.352 1.00 41.09 75 GLU A CA 1
ATOM 566 C C . GLU A 1 75 ? -18.301 -14.135 18.364 1.00 41.09 75 GLU A C 1
ATOM 568 O O . GLU A 1 75 ? -18.996 -15.004 17.841 1.00 41.09 75 GLU A O 1
ATOM 573 N N . ARG A 1 76 ? -18.512 -12.832 18.100 1.00 36.78 76 ARG A N 1
ATOM 574 C CA . ARG A 1 76 ? -19.614 -12.333 17.236 1.00 36.78 76 ARG A CA 1
ATOM 575 C C . ARG A 1 76 ? -19.175 -11.681 15.918 1.00 36.78 76 ARG A C 1
ATOM 577 O O . ARG A 1 76 ? -20.012 -11.516 15.037 1.00 36.78 76 ARG A O 1
ATOM 584 N N . TYR A 1 77 ? -17.900 -11.331 15.779 1.00 39.94 77 TYR A N 1
ATOM 585 C CA . TYR A 1 77 ? -17.250 -10.891 14.543 1.00 39.94 77 TYR A CA 1
ATOM 586 C C . TYR A 1 77 ? -15.971 -11.710 14.437 1.00 39.94 77 TYR A C 1
ATOM 588 O O . TYR A 1 77 ? -15.212 -11.728 15.401 1.00 39.94 77 TYR A O 1
ATOM 596 N N . LEU A 1 78 ? -15.721 -12.392 13.314 1.00 38.72 78 LEU A N 1
ATOM 597 C CA . LEU A 1 78 ? -14.587 -13.320 13.249 1.00 38.72 78 LEU A CA 1
ATOM 598 C C . LEU A 1 78 ? -13.221 -12.626 13.447 1.00 38.72 78 LEU A C 1
ATOM 600 O O . LEU A 1 78 ? -12.248 -13.341 13.645 1.00 38.72 78 LEU A O 1
ATOM 604 N N . HIS A 1 79 ? -13.130 -11.280 13.411 1.00 32.44 79 HIS A N 1
ATOM 605 C CA . HIS A 1 79 ? -11.861 -10.537 13.413 1.00 32.44 79 HIS A CA 1
ATOM 606 C C . HIS A 1 79 ? -11.901 -9.143 14.121 1.00 32.44 79 HIS A C 1
ATOM 608 O O . HIS A 1 79 ? -12.930 -8.473 14.068 1.00 32.44 79 HIS A O 1
ATOM 614 N N . PRO A 1 80 ? -10.779 -8.708 14.750 1.00 35.72 80 PRO A N 1
ATOM 615 C CA . PRO A 1 80 ? -10.634 -8.272 16.167 1.00 35.72 80 PRO A CA 1
ATOM 616 C C . PRO A 1 80 ? -10.498 -6.729 16.393 1.00 35.72 80 PRO A C 1
ATOM 618 O O . PRO A 1 80 ? -11.033 -5.982 15.575 1.00 35.72 80 PRO A O 1
ATOM 621 N N . PRO A 1 81 ? -9.924 -6.192 17.510 1.00 31.45 81 PRO A N 1
ATOM 622 C CA . PRO A 1 81 ? -10.193 -4.822 17.948 1.00 31.45 81 PRO A CA 1
ATOM 623 C C . PRO A 1 81 ? -9.558 -3.770 17.039 1.00 31.45 81 PRO A C 1
ATOM 625 O O . PRO A 1 81 ? -8.479 -3.972 16.487 1.00 31.45 81 PRO A O 1
ATOM 628 N N . ILE A 1 82 ? -10.250 -2.634 16.960 1.00 39.12 82 ILE A N 1
ATOM 629 C CA . ILE A 1 82 ? -9.851 -1.410 16.272 1.00 39.12 82 ILE A CA 1
ATOM 630 C C . ILE A 1 82 ? -8.883 -0.628 17.169 1.00 39.12 82 ILE A C 1
ATOM 632 O O . ILE A 1 82 ? -9.262 -0.226 18.264 1.00 39.12 82 ILE A O 1
ATOM 636 N N . ILE A 1 83 ? -7.648 -0.382 16.728 1.00 41.94 83 ILE A N 1
ATOM 637 C CA . ILE A 1 83 ? -6.720 0.523 17.430 1.00 41.94 83 ILE A CA 1
ATOM 638 C C . ILE A 1 83 ? -6.595 1.837 16.654 1.00 41.94 83 ILE A C 1
ATOM 640 O O . ILE A 1 83 ? -6.128 1.846 15.517 1.00 41.94 83 ILE A O 1
ATOM 644 N N . VAL A 1 84 ? -6.969 2.949 17.299 1.00 39.62 84 VAL A N 1
ATOM 645 C CA . VAL A 1 84 ? -6.794 4.327 16.809 1.00 39.62 84 VAL A CA 1
ATOM 646 C C . VAL A 1 84 ? -5.641 4.971 17.597 1.00 39.62 84 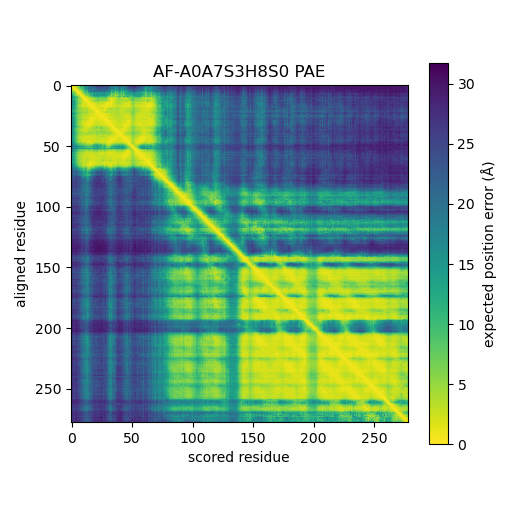VAL A C 1
ATOM 648 O O . VAL A 1 84 ? -5.835 5.368 18.744 1.00 39.62 84 VAL A O 1
ATOM 651 N N . GLY A 1 85 ? -4.424 5.086 17.046 1.00 42.31 85 GLY A N 1
ATOM 652 C CA . GLY A 1 85 ? -3.287 5.600 17.833 1.00 42.31 85 GLY A CA 1
ATOM 653 C C . GLY A 1 85 ? -1.990 5.896 17.071 1.00 42.31 85 GLY A C 1
ATOM 654 O O . GLY A 1 85 ? -1.854 5.567 15.898 1.00 42.31 85 GLY A O 1
ATOM 655 N N . SER A 1 86 ? -1.048 6.569 17.749 1.00 44.22 86 SER A N 1
ATOM 656 C CA . SER A 1 86 ? 0.361 6.676 17.326 1.00 44.22 86 SER A CA 1
ATOM 657 C C . SER A 1 86 ? 1.079 5.384 17.707 1.00 44.22 86 SER A C 1
ATOM 659 O O . SER A 1 86 ? 0.928 4.928 18.839 1.00 44.22 86 SER A O 1
ATOM 661 N N . PHE A 1 87 ? 1.844 4.801 16.785 1.00 52.91 87 PHE A N 1
ATOM 662 C CA . PHE A 1 87 ? 2.543 3.538 17.012 1.00 52.91 87 PHE A CA 1
ATOM 663 C C . PHE A 1 87 ? 4.034 3.791 17.225 1.00 52.91 87 PHE A C 1
ATOM 665 O O . PHE A 1 87 ? 4.758 4.061 16.272 1.00 52.91 87 PHE A O 1
ATOM 672 N N . ASP A 1 88 ? 4.484 3.638 18.469 1.00 47.66 88 ASP A N 1
ATOM 673 C CA . ASP A 1 88 ? 5.913 3.600 18.815 1.00 47.66 88 ASP A CA 1
ATOM 674 C C . ASP A 1 88 ? 6.422 2.142 18.920 1.00 47.66 88 ASP A C 1
ATOM 676 O O . ASP A 1 88 ? 7.580 1.888 19.255 1.00 47.66 88 ASP A O 1
ATOM 680 N N . LYS A 1 89 ? 5.542 1.158 18.669 1.00 52.25 89 LYS A N 1
ATOM 681 C CA . LYS A 1 89 ? 5.801 -0.290 18.743 1.00 52.25 89 LYS A CA 1
ATOM 682 C C . LYS A 1 89 ? 5.142 -1.023 17.570 1.00 52.25 89 LYS A C 1
ATOM 684 O O . LYS A 1 89 ? 4.197 -0.514 16.973 1.00 52.25 89 LYS A O 1
ATOM 689 N N . ALA A 1 90 ? 5.648 -2.217 17.252 1.00 53.69 90 ALA A N 1
ATOM 690 C CA . ALA A 1 90 ? 5.098 -3.079 16.203 1.00 53.69 90 ALA A CA 1
ATOM 691 C C . ALA A 1 90 ? 3.645 -3.495 16.505 1.00 53.69 90 ALA A C 1
ATOM 693 O O . ALA A 1 90 ? 3.272 -3.652 17.666 1.00 53.69 90 ALA A O 1
ATOM 694 N N . VAL A 1 91 ? 2.849 -3.680 15.450 1.00 57.53 91 VAL A N 1
ATOM 695 C CA . VAL A 1 91 ? 1.445 -4.113 15.529 1.00 57.53 91 VAL A CA 1
ATOM 696 C C . VAL A 1 91 ? 1.385 -5.630 15.761 1.00 57.53 91 VAL A C 1
ATOM 698 O O . VAL A 1 91 ? 2.097 -6.378 15.089 1.00 57.53 91 VAL A O 1
ATOM 701 N N . GLU A 1 92 ? 0.567 -6.083 16.718 1.00 52.28 92 GLU A N 1
ATOM 702 C CA . GLU A 1 92 ? 0.402 -7.508 17.057 1.00 52.28 92 GLU A CA 1
ATOM 703 C C . GLU A 1 92 ? -0.494 -8.252 16.043 1.00 52.28 92 GLU A C 1
ATOM 705 O O . GLU A 1 92 ? -1.350 -7.651 15.390 1.00 52.28 92 GLU A O 1
ATOM 710 N N . ALA A 1 93 ? -0.326 -9.573 15.923 1.00 48.31 93 ALA A N 1
ATOM 711 C CA . ALA A 1 93 ? -1.131 -10.444 15.064 1.00 48.31 93 ALA A CA 1
ATOM 712 C C . ALA A 1 93 ? -2.630 -10.303 15.335 1.00 48.31 93 ALA A C 1
ATOM 714 O O . ALA A 1 93 ? -3.071 -10.268 16.481 1.00 48.31 93 ALA A O 1
ATOM 715 N N . GLY A 1 94 ? -3.423 -10.291 14.266 1.00 45.31 94 GLY A N 1
ATOM 716 C CA . GLY A 1 94 ? -4.872 -10.167 14.346 1.00 45.31 94 GLY A CA 1
ATOM 717 C C . GLY A 1 94 ? -5.346 -8.756 14.690 1.00 45.31 94 GLY A C 1
ATOM 718 O O . GLY A 1 94 ? -6.535 -8.570 14.918 1.00 45.31 94 GLY A O 1
ATOM 719 N N . THR A 1 95 ? -4.473 -7.748 14.726 1.00 54.22 95 THR A N 1
ATOM 720 C CA . THR A 1 95 ? -4.907 -6.375 15.008 1.00 54.22 95 THR A CA 1
ATOM 721 C C . THR A 1 95 ? -5.612 -5.771 13.793 1.00 54.22 95 THR A C 1
ATOM 723 O O . THR A 1 95 ? -5.097 -5.825 12.671 1.00 54.22 95 THR A O 1
ATOM 726 N N . ILE A 1 96 ? -6.776 -5.151 14.021 1.00 50.72 96 ILE A N 1
ATOM 727 C CA . ILE A 1 96 ? -7.379 -4.230 13.058 1.00 50.72 96 ILE A CA 1
ATOM 728 C C . ILE A 1 96 ? -6.961 -2.816 13.453 1.00 50.72 96 ILE A C 1
ATOM 730 O O . ILE A 1 96 ? -7.296 -2.317 14.522 1.00 50.72 96 ILE A O 1
ATOM 734 N N . VAL A 1 97 ? -6.211 -2.137 12.600 1.00 58.03 97 VAL A N 1
ATOM 735 C CA . VAL A 1 97 ? -5.857 -0.733 12.823 1.00 58.03 97 VAL A CA 1
ATOM 736 C C . VAL A 1 97 ? -6.812 0.109 11.994 1.00 58.03 97 VAL A C 1
ATOM 738 O O . VAL A 1 97 ? -6.818 -0.019 10.774 1.00 58.03 97 VAL A O 1
ATOM 741 N N . GLU A 1 98 ? -7.630 0.947 12.634 1.00 49.59 98 GLU A N 1
ATOM 742 C CA . GLU A 1 98 ? -8.506 1.890 11.932 1.00 49.59 98 GLU A CA 1
ATOM 743 C C . GLU A 1 98 ? -8.113 3.320 12.261 1.00 49.59 98 GLU A C 1
ATOM 745 O O . GLU A 1 98 ? -8.029 3.709 13.424 1.00 49.59 98 GLU A O 1
ATOM 750 N N . PHE A 1 99 ? -7.916 4.133 11.234 1.00 51.91 99 PHE A N 1
ATOM 751 C CA . PHE A 1 99 ? -7.725 5.567 11.405 1.00 51.91 99 PHE A CA 1
ATOM 752 C C . PHE A 1 99 ? -9.051 6.283 11.115 1.00 51.91 99 PHE A C 1
ATOM 754 O O . PHE A 1 99 ? -9.406 6.485 9.956 1.00 51.91 99 PHE A O 1
ATOM 761 N N . SER A 1 100 ? -9.809 6.647 12.153 1.00 37.81 100 SER A N 1
ATOM 762 C CA . SER A 1 100 ? -11.034 7.452 12.020 1.00 37.81 100 SER A CA 1
ATOM 763 C C . SER A 1 100 ? -10.752 8.929 12.307 1.00 37.81 100 SER A C 1
ATOM 765 O O . SER A 1 100 ? -10.104 9.223 13.311 1.00 37.81 100 SER A O 1
ATOM 767 N N . GLU A 1 101 ? -11.260 9.824 11.454 1.00 41.44 101 GLU A N 1
ATOM 768 C CA . GLU A 1 101 ? -11.265 11.296 11.579 1.00 41.44 101 GLU A CA 1
ATOM 769 C C . GLU A 1 101 ? -10.111 11.883 12.403 1.00 41.44 101 GLU A C 1
ATOM 771 O O . GLU A 1 101 ? -10.291 12.500 13.453 1.00 41.44 101 GLU A O 1
ATOM 776 N N . CYS A 1 102 ? -8.887 11.703 11.909 1.00 36.16 102 CYS A N 1
ATOM 777 C CA . CYS A 1 102 ? -7.791 12.553 12.331 1.00 36.16 102 CYS A CA 1
ATOM 778 C C . CYS A 1 102 ? -7.965 13.877 11.563 1.00 36.16 102 CYS A C 1
ATOM 780 O O . CYS A 1 102 ? -7.947 13.850 10.329 1.00 36.16 102 CYS A O 1
ATOM 782 N N . PRO A 1 103 ? -8.150 15.035 12.233 1.00 32.84 103 PRO A N 1
ATOM 783 C CA . PRO A 1 103 ? -8.059 16.318 11.542 1.00 32.84 103 PRO A CA 1
ATOM 784 C C . PRO A 1 103 ? -6.707 16.380 10.805 1.00 32.84 103 PRO A C 1
ATOM 786 O O . PRO A 1 103 ? -5.797 15.657 11.219 1.00 32.84 103 PRO A O 1
ATOM 789 N N . PRO A 1 104 ? -6.529 17.230 9.772 1.00 38.06 104 PRO A N 1
ATOM 790 C CA . PRO A 1 104 ? -5.364 17.253 8.863 1.00 38.06 104 PRO A CA 1
ATOM 791 C C . PRO A 1 104 ? -3.986 17.515 9.518 1.00 38.06 104 PRO A C 1
ATOM 793 O O . PRO A 1 104 ? -3.004 17.819 8.845 1.00 38.06 104 PRO A O 1
ATOM 796 N N . PHE A 1 105 ? -3.879 17.380 10.836 1.00 34.22 105 PHE A N 1
ATOM 797 C CA . PHE A 1 105 ? -2.639 17.203 11.563 1.00 34.22 105 PHE A CA 1
ATOM 798 C C . PHE A 1 105 ? -1.920 15.935 11.094 1.00 34.22 105 PHE A C 1
ATOM 800 O O . PHE A 1 105 ? -2.196 14.823 11.544 1.00 34.22 105 PHE A O 1
ATOM 807 N N . THR A 1 106 ? -0.961 16.168 10.201 1.00 40.47 106 THR A N 1
ATOM 808 C CA . THR A 1 106 ? 0.299 15.448 9.995 1.00 40.47 106 THR A CA 1
ATOM 809 C C . THR A 1 106 ? 0.759 14.684 11.240 1.00 40.47 106 THR A C 1
ATOM 811 O O . THR A 1 106 ? 1.611 15.135 12.009 1.00 40.47 106 THR A O 1
ATOM 814 N N . LYS A 1 107 ? 0.226 13.478 11.452 1.00 41.28 107 LYS A N 1
ATOM 815 C CA . LYS A 1 107 ? 0.843 12.533 12.377 1.00 41.28 107 LYS A CA 1
ATOM 816 C C . LYS A 1 107 ? 2.045 11.940 11.664 1.00 41.28 107 LYS A C 1
ATOM 818 O O . LYS A 1 107 ? 1.907 11.217 10.682 1.00 41.28 107 LYS A O 1
ATOM 823 N N . LYS A 1 108 ? 3.229 12.305 12.156 1.00 43.06 108 LYS A N 1
ATOM 824 C CA . LYS A 1 108 ? 4.500 11.699 11.771 1.00 43.06 108 LYS A CA 1
ATOM 825 C C . LYS A 1 108 ? 4.458 10.223 12.149 1.00 43.06 108 LYS A C 1
ATOM 827 O O . LYS A 1 108 ? 4.663 9.886 13.309 1.00 43.06 108 LYS A O 1
ATOM 832 N N . VAL A 1 109 ? 4.189 9.353 11.187 1.00 45.09 109 VAL A N 1
ATOM 833 C CA . VAL A 1 109 ? 4.353 7.913 11.375 1.00 45.09 109 VAL A CA 1
ATOM 834 C C . VAL A 1 109 ? 5.830 7.616 11.171 1.00 45.09 109 VAL A C 1
ATOM 836 O O . VAL A 1 109 ? 6.346 7.788 10.074 1.00 45.09 109 VAL A O 1
ATOM 839 N N . GLN A 1 110 ? 6.543 7.237 12.232 1.00 43.44 110 GLN A N 1
ATOM 840 C CA . GLN A 1 110 ? 8.001 7.092 12.156 1.00 43.44 110 GLN A CA 1
ATOM 841 C C . GLN A 1 110 ? 8.453 5.846 11.376 1.00 43.44 110 GLN A C 1
ATOM 843 O O . GLN A 1 110 ? 9.567 5.827 10.859 1.00 43.44 110 GLN A O 1
ATOM 848 N N . SER A 1 111 ? 7.609 4.818 11.302 1.00 46.97 111 SER A N 1
ATOM 849 C CA . SER A 1 111 ? 7.658 3.663 10.389 1.00 46.97 111 SER A CA 1
ATOM 850 C C . SER A 1 111 ? 6.674 2.612 10.907 1.00 46.97 111 SER A C 1
ATOM 852 O O . SER A 1 111 ? 6.512 2.449 12.117 1.00 46.97 111 SER A O 1
ATOM 854 N N . TRP A 1 112 ? 5.999 1.893 10.013 1.00 58.12 112 TRP A N 1
ATOM 855 C CA . TRP A 1 112 ? 5.218 0.712 10.375 1.00 58.12 112 TRP A CA 1
ATOM 856 C C . TRP A 1 112 ? 6.021 -0.539 10.074 1.00 58.12 112 TRP A C 1
ATOM 858 O O . TRP A 1 112 ? 6.424 -0.755 8.935 1.00 58.12 112 TRP A O 1
ATOM 868 N N . LEU A 1 113 ? 6.218 -1.372 11.091 1.00 51.94 113 LEU A N 1
ATOM 869 C CA . LEU A 1 113 ? 6.789 -2.699 10.930 1.00 51.94 113 LEU A CA 1
ATOM 870 C C . LEU A 1 113 ? 5.689 -3.728 11.168 1.00 51.94 113 LEU A C 1
ATOM 872 O O . LEU A 1 113 ? 5.314 -3.993 12.312 1.00 51.94 113 LEU A O 1
ATOM 876 N N . LEU A 1 114 ? 5.168 -4.285 10.077 1.00 58.16 114 LEU A N 1
ATOM 877 C CA . LEU A 1 114 ? 4.177 -5.356 10.123 1.00 58.16 114 LEU A CA 1
ATOM 878 C C . LEU A 1 114 ? 4.913 -6.694 10.017 1.00 58.16 114 LEU A C 1
ATOM 880 O O . LEU A 1 114 ? 5.530 -6.998 8.996 1.00 58.16 114 LEU A O 1
ATOM 884 N N . LYS A 1 115 ? 4.886 -7.463 11.108 1.00 50.69 115 LYS A N 1
ATOM 885 C CA . LYS A 1 115 ? 5.503 -8.801 11.206 1.00 50.69 115 LYS A CA 1
ATOM 886 C C . LYS A 1 115 ? 4.482 -9.932 11.314 1.00 50.69 115 LYS A C 1
ATOM 888 O O . LYS A 1 115 ? 4.853 -11.097 11.416 1.00 50.69 115 LYS A O 1
ATOM 893 N N . GLN A 1 116 ? 3.204 -9.586 11.410 1.00 54.97 116 GLN A N 1
ATOM 894 C CA . GLN A 1 116 ? 2.126 -10.508 11.731 1.00 54.97 116 GLN A CA 1
ATOM 895 C C . GLN A 1 116 ? 0.856 -10.122 10.950 1.00 54.97 116 GLN A C 1
ATOM 897 O O . GLN A 1 116 ? 0.715 -8.955 10.574 1.00 54.97 116 GLN A O 1
ATOM 902 N N . PRO A 1 117 ? -0.053 -11.075 10.675 1.00 50.81 117 PRO A N 1
ATOM 903 C CA . PRO A 1 117 ? -1.307 -10.824 9.960 1.00 50.81 117 PRO A CA 1
ATOM 904 C C . PRO A 1 117 ? -2.110 -9.701 10.610 1.00 50.81 117 PRO A C 1
ATOM 906 O O . PRO A 1 117 ? -2.229 -9.645 11.832 1.00 50.81 117 PRO A O 1
ATOM 909 N N . SER A 1 118 ? -2.610 -8.762 9.812 1.00 59.62 118 SER A N 1
ATOM 910 C CA . SER A 1 118 ? -3.282 -7.547 10.293 1.00 59.62 118 SER A CA 1
ATOM 911 C C . SER A 1 118 ? -4.151 -6.948 9.187 1.00 59.62 118 SER A C 1
ATOM 913 O O . SER A 1 118 ? -3.776 -7.003 8.014 1.00 59.62 118 SER A O 1
ATOM 915 N N . LEU A 1 119 ? -5.276 -6.330 9.556 1.00 56.84 119 LEU A N 1
ATOM 916 C CA . LEU A 1 119 ? -6.043 -5.461 8.657 1.00 56.84 119 LEU A CA 1
ATOM 917 C C . LEU A 1 119 ? -5.786 -4.011 9.058 1.00 56.84 119 LEU A C 1
ATOM 919 O O . LEU A 1 119 ? -6.178 -3.581 10.137 1.00 56.84 119 LEU A O 1
ATOM 923 N N . VAL A 1 120 ? -5.161 -3.237 8.186 1.00 64.19 120 VAL A N 1
ATOM 924 C CA . VAL A 1 120 ? -4.940 -1.807 8.397 1.00 64.19 120 VAL A CA 1
ATOM 925 C C . VAL A 1 120 ? -5.876 -1.059 7.463 1.00 64.19 120 VAL A C 1
ATOM 927 O O . VAL A 1 120 ? -5.781 -1.187 6.249 1.00 64.19 120 VAL A O 1
ATOM 930 N N . ARG A 1 121 ? -6.799 -0.273 8.004 1.00 56.09 121 ARG A N 1
ATOM 931 C CA . ARG A 1 121 ? -7.741 0.519 7.215 1.00 56.09 121 ARG A CA 1
ATOM 932 C C . ARG A 1 121 ? -7.758 1.964 7.677 1.00 56.09 121 ARG A C 1
ATOM 934 O O . ARG A 1 121 ? -7.560 2.252 8.852 1.00 56.09 121 ARG A O 1
ATOM 941 N N . SER A 1 122 ? -8.016 2.891 6.772 1.00 52.00 122 SER A N 1
ATOM 942 C CA . SER A 1 122 ? -8.207 4.293 7.140 1.00 52.00 122 SER A CA 1
ATOM 943 C C . SER A 1 122 ? -9.537 4.815 6.608 1.00 52.00 122 SER A C 1
ATOM 945 O O . SER A 1 122 ? -9.925 4.526 5.480 1.00 52.00 122 SER A O 1
ATOM 947 N N . GLY A 1 123 ? -10.250 5.569 7.444 1.00 41.88 123 GLY A N 1
ATOM 948 C CA . GLY A 1 123 ? -11.342 6.452 7.033 1.00 41.88 123 GLY A CA 1
ATOM 949 C C . GLY A 1 123 ? -10.851 7.865 6.690 1.00 41.88 123 GLY A C 1
ATOM 950 O O . GLY A 1 123 ? -11.627 8.679 6.199 1.00 41.88 123 GLY A O 1
ATOM 951 N N . CYS A 1 124 ? -9.569 8.163 6.940 1.00 45.94 124 CYS A N 1
ATOM 952 C CA . CYS A 1 124 ? -8.906 9.416 6.583 1.00 45.94 124 CYS A CA 1
ATOM 953 C C . CYS A 1 124 ? -7.932 9.223 5.428 1.00 45.94 124 CYS A C 1
ATOM 955 O O . CYS A 1 124 ? -7.212 8.230 5.357 1.00 45.94 124 CYS A O 1
ATOM 957 N N . THR A 1 125 ? -7.874 10.201 4.536 1.00 44.72 125 THR A N 1
ATOM 958 C CA . THR A 1 125 ? -7.174 10.035 3.270 1.0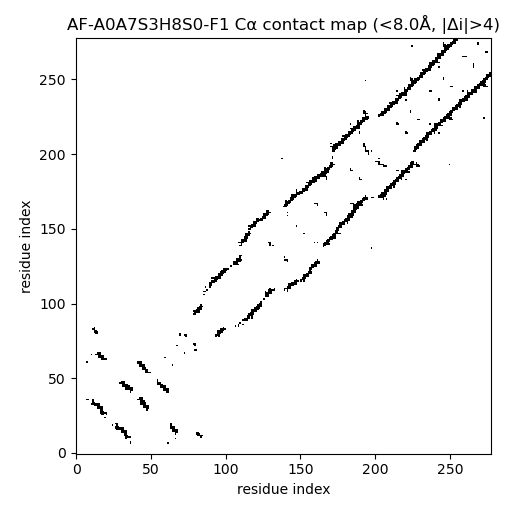0 44.72 125 THR A CA 1
ATOM 959 C C . THR A 1 125 ? -5.657 10.017 3.424 1.00 44.72 125 THR A C 1
ATOM 961 O O . THR A 1 125 ? -5.048 9.184 2.779 1.00 44.72 125 THR A O 1
ATOM 964 N N . ASP A 1 126 ? -5.022 10.801 4.305 1.00 50.84 126 ASP A N 1
ATOM 965 C CA . ASP A 1 126 ? -3.600 11.134 4.095 1.00 50.84 126 ASP A CA 1
ATOM 966 C C . ASP A 1 126 ? -2.657 10.849 5.283 1.00 50.84 126 ASP A C 1
ATOM 968 O O . ASP A 1 126 ? -2.797 11.419 6.367 1.00 50.84 126 ASP A O 1
ATOM 972 N N . VAL A 1 127 ? -1.626 10.022 5.055 1.00 54.12 127 VAL A N 1
ATOM 973 C CA . VAL A 1 127 ? -0.452 9.851 5.934 1.00 54.12 127 VAL A CA 1
ATOM 974 C C . VAL A 1 127 ? 0.718 10.629 5.323 1.00 54.12 127 VAL A C 1
ATOM 976 O O . VAL A 1 127 ? 1.310 10.193 4.341 1.00 54.12 127 VAL A O 1
ATOM 979 N N . THR A 1 128 ? 1.031 11.801 5.887 1.00 41.38 128 THR A N 1
ATOM 980 C CA . THR A 1 128 ? 1.798 12.869 5.204 1.00 41.38 128 THR A CA 1
ATOM 981 C C . THR A 1 128 ? 3.254 13.067 5.648 1.00 41.38 128 THR A C 1
ATOM 983 O O . THR A 1 128 ? 3.921 13.960 5.131 1.00 41.38 128 THR A O 1
ATOM 986 N N . SER A 1 129 ? 3.802 12.321 6.620 1.00 38.16 129 SER A N 1
ATOM 987 C CA . SER A 1 129 ? 5.248 12.430 6.925 1.00 38.16 129 SER A CA 1
ATOM 988 C C . SER A 1 129 ? 5.802 11.343 7.850 1.00 38.16 129 SER A C 1
ATOM 990 O O . SER A 1 129 ? 5.087 10.797 8.687 1.00 38.16 129 SER A O 1
ATOM 992 N N . ILE A 1 130 ? 7.119 11.118 7.753 1.00 32.06 130 ILE A N 1
ATOM 993 C CA . ILE A 1 130 ? 7.943 10.380 8.720 1.00 32.06 130 ILE A CA 1
ATOM 994 C C . ILE A 1 130 ? 8.751 11.379 9.555 1.00 32.06 130 ILE A C 1
ATOM 996 O O . ILE A 1 130 ? 9.429 12.255 9.017 1.00 32.06 130 ILE A O 1
ATOM 1000 N N . GLY A 1 131 ? 8.727 11.234 10.881 1.00 28.84 131 GLY A N 1
ATOM 1001 C CA . GLY A 1 131 ? 9.778 11.768 11.748 1.00 28.84 131 GLY A CA 1
ATOM 1002 C C . GLY A 1 131 ? 10.875 10.721 11.894 1.00 28.84 131 GLY A C 1
ATOM 1003 O O . GLY A 1 131 ? 10.556 9.600 12.264 1.00 28.84 131 GLY A O 1
ATOM 1004 N N . GLN A 1 132 ? 12.139 11.062 11.617 1.00 24.91 132 GLN A N 1
ATOM 1005 C CA . GLN A 1 132 ? 13.289 10.167 11.819 1.00 24.91 132 GLN A CA 1
ATOM 1006 C C . GLN A 1 132 ? 13.207 9.457 13.183 1.00 24.91 132 GLN A C 1
ATOM 1008 O O . GLN A 1 132 ? 13.360 10.102 14.218 1.00 24.91 132 GLN A O 1
ATOM 1013 N N . ALA A 1 133 ? 12.983 8.142 13.187 1.00 24.33 133 ALA A N 1
ATOM 1014 C CA . ALA A 1 133 ? 13.286 7.299 14.335 1.00 24.33 133 ALA A CA 1
ATOM 1015 C C . ALA A 1 133 ? 14.660 6.669 14.101 1.00 24.33 133 ALA A C 1
ATOM 1017 O O . ALA A 1 133 ? 14.890 5.974 13.112 1.00 24.33 133 ALA A O 1
ATOM 1018 N N . GLN A 1 134 ? 15.591 6.958 15.005 1.00 27.89 134 GLN A N 1
ATOM 1019 C CA . GLN A 1 134 ? 16.850 6.238 15.098 1.00 27.89 134 GLN A CA 1
ATOM 1020 C C . GLN A 1 134 ? 16.576 4.793 15.521 1.00 27.89 134 GLN A C 1
ATOM 1022 O O . GLN A 1 134 ? 16.260 4.570 16.682 1.00 27.89 134 GLN A O 1
ATOM 1027 N N . VAL A 1 135 ? 16.798 3.828 14.628 1.00 22.38 135 VAL A N 1
ATOM 1028 C CA . VAL A 1 135 ? 17.396 2.530 14.976 1.00 22.38 135 VAL A CA 1
ATOM 1029 C C . VAL A 1 135 ? 18.293 2.115 13.807 1.00 22.38 135 VAL A C 1
ATOM 1031 O O . VAL A 1 135 ? 17.925 2.242 12.643 1.00 22.38 135 VAL A O 1
ATOM 1034 N N . GLN A 1 136 ? 19.523 1.728 14.138 1.00 27.45 136 GLN A N 1
ATOM 1035 C CA . GLN A 1 136 ? 20.617 1.401 13.227 1.00 27.45 136 GLN A CA 1
ATOM 1036 C C . GLN A 1 136 ? 20.187 0.459 12.088 1.00 27.45 136 GLN A C 1
ATOM 1038 O O . GLN A 1 136 ? 19.679 -0.626 12.341 1.00 27.45 136 GLN A O 1
ATOM 1043 N N . PHE A 1 137 ? 20.523 0.872 10.862 1.00 27.84 137 PHE A N 1
ATOM 1044 C CA . PHE A 1 137 ? 20.420 0.170 9.574 1.00 27.84 137 PHE A CA 1
ATOM 1045 C C . PHE A 1 137 ? 19.112 0.355 8.766 1.00 27.84 137 PHE A C 1
ATOM 1047 O O . PHE A 1 137 ? 18.126 -0.356 8.907 1.00 27.84 137 PHE A O 1
ATOM 1054 N N . SER A 1 138 ? 19.237 1.256 7.780 1.00 34.34 138 SER A N 1
ATOM 1055 C CA . SER A 1 138 ? 18.432 1.445 6.559 1.00 34.34 138 SER A CA 1
ATOM 1056 C C . SER A 1 138 ? 17.256 2.447 6.604 1.00 34.34 138 SER A C 1
ATOM 1058 O O . SER A 1 138 ? 16.209 2.225 7.190 1.00 34.34 138 SER A O 1
ATOM 1060 N N . ARG A 1 139 ? 17.498 3.604 5.965 1.00 46.84 139 ARG A N 1
ATOM 1061 C CA . ARG A 1 139 ? 16.620 4.319 5.014 1.00 46.84 139 ARG A CA 1
ATOM 1062 C C . ARG A 1 139 ? 15.094 4.223 5.244 1.00 46.84 139 ARG A C 1
ATOM 1064 O O . ARG A 1 139 ? 14.464 3.210 4.964 1.00 46.84 139 ARG A O 1
ATOM 1071 N N . ALA A 1 140 ? 14.513 5.320 5.737 1.00 52.25 140 ALA A N 1
ATOM 1072 C CA . ALA A 1 140 ? 13.169 5.401 6.315 1.00 52.25 140 ALA A CA 1
ATOM 1073 C C . ALA A 1 140 ? 12.010 5.295 5.295 1.00 52.25 140 ALA A C 1
ATOM 1075 O O . ALA A 1 140 ? 11.685 6.276 4.633 1.00 52.25 140 ALA A O 1
ATOM 1076 N N . VAL A 1 141 ? 11.336 4.142 5.232 1.00 54.59 141 VAL A N 1
ATOM 1077 C CA . VAL A 1 141 ? 10.041 3.950 4.534 1.00 54.59 141 VAL A CA 1
ATOM 1078 C C . VAL A 1 141 ? 8.855 4.114 5.495 1.00 54.59 141 VAL A C 1
ATOM 1080 O O . VAL A 1 141 ? 9.008 3.868 6.692 1.00 54.59 141 VAL A O 1
ATOM 1083 N N . VAL A 1 142 ? 7.665 4.504 5.002 1.00 66.25 142 VAL A N 1
ATOM 1084 C CA . VAL A 1 142 ? 6.470 4.663 5.870 1.00 66.25 142 VAL A CA 1
ATOM 1085 C C . VAL A 1 142 ? 5.960 3.309 6.337 1.00 66.25 142 VAL A C 1
ATOM 1087 O O . VAL A 1 142 ? 5.606 3.156 7.503 1.00 66.25 142 VAL A O 1
ATOM 1090 N N . ILE A 1 143 ? 5.962 2.317 5.449 1.00 74.12 143 ILE A N 1
ATOM 1091 C CA . ILE A 1 143 ? 5.539 0.952 5.752 1.00 74.12 143 ILE A CA 1
ATOM 1092 C C . ILE A 1 143 ? 6.595 -0.055 5.298 1.00 74.12 143 ILE A C 1
ATOM 1094 O O . ILE A 1 143 ? 7.017 -0.035 4.142 1.00 74.12 143 ILE A O 1
ATOM 1098 N N . SER A 1 144 ? 7.011 -0.939 6.206 1.00 75.88 144 SER A N 1
ATOM 1099 C CA . SER A 1 144 ? 7.830 -2.107 5.895 1.00 75.88 144 SER A CA 1
ATOM 1100 C C . SER A 1 144 ? 7.131 -3.391 6.329 1.00 75.88 144 SER A C 1
ATOM 1102 O O . SER A 1 144 ? 6.719 -3.546 7.483 1.00 75.88 144 SER A O 1
ATOM 1104 N N . VAL A 1 145 ? 7.019 -4.327 5.392 1.00 73.94 145 VAL A N 1
ATOM 1105 C CA . VAL A 1 145 ? 6.593 -5.703 5.646 1.00 73.94 145 VAL A CA 1
ATOM 1106 C C . VAL A 1 145 ? 7.820 -6.597 5.504 1.00 73.94 145 VAL A C 1
ATOM 1108 O O . VAL A 1 145 ? 8.298 -6.842 4.394 1.00 73.94 145 VAL A O 1
ATOM 1111 N N . GLU A 1 146 ? 8.361 -7.031 6.639 1.00 68.31 146 GLU A N 1
ATOM 1112 C CA . GLU A 1 146 ? 9.621 -7.786 6.693 1.00 68.31 146 GLU A CA 1
ATOM 1113 C C . GLU A 1 146 ? 9.397 -9.294 6.788 1.00 68.31 146 GLU A C 1
ATOM 1115 O O . GLU A 1 146 ? 10.198 -10.056 6.260 1.00 68.31 146 GLU A O 1
ATOM 1120 N N . GLU A 1 147 ? 8.323 -9.739 7.448 1.00 64.31 147 GLU A N 1
ATOM 1121 C CA . GLU A 1 147 ? 7.952 -11.152 7.564 1.00 64.31 147 GLU A CA 1
ATOM 1122 C C . GLU A 1 147 ? 6.423 -11.275 7.623 1.00 64.31 147 GLU A C 1
ATOM 1124 O O . GLU A 1 147 ? 5.792 -10.815 8.568 1.00 64.31 147 GLU A O 1
ATOM 1129 N N . ALA A 1 148 ? 5.819 -11.904 6.613 1.00 56.12 148 ALA A N 1
ATOM 1130 C CA . ALA A 1 148 ? 4.407 -12.298 6.622 1.00 56.12 148 ALA A CA 1
ATOM 1131 C C . ALA A 1 148 ? 4.322 -13.749 6.147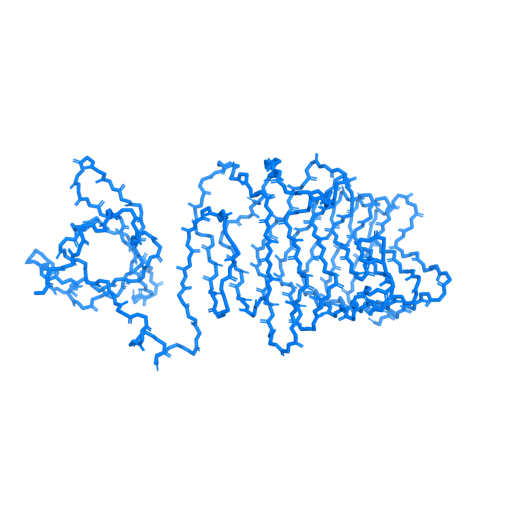 1.00 56.12 148 ALA A C 1
ATOM 1133 O O . ALA A 1 148 ? 4.384 -14.034 4.952 1.00 56.12 148 ALA A O 1
ATOM 1134 N N . LEU A 1 149 ? 4.370 -14.689 7.088 1.00 56.06 149 LEU A N 1
ATOM 1135 C CA . LEU A 1 149 ? 4.789 -16.042 6.741 1.00 56.06 149 LEU A CA 1
ATOM 1136 C C . LEU A 1 149 ? 3.679 -16.857 6.072 1.00 56.06 149 LEU A C 1
ATOM 1138 O O . LEU A 1 149 ? 4.003 -17.486 5.065 1.00 56.06 149 LEU A O 1
ATOM 1142 N N . ASP A 1 150 ? 2.413 -16.761 6.511 1.00 60.16 150 ASP A N 1
ATOM 1143 C CA . ASP A 1 150 ? 1.307 -17.562 5.941 1.00 60.16 150 ASP A CA 1
ATOM 1144 C C . ASP A 1 150 ? -0.117 -16.939 6.023 1.00 60.16 150 ASP A C 1
ATOM 1146 O O . ASP A 1 150 ? -1.004 -17.358 5.279 1.00 60.16 150 ASP A O 1
ATOM 1150 N N . GLU A 1 151 ? -0.361 -15.920 6.856 1.00 63.34 151 GLU A N 1
ATOM 1151 C CA . GLU A 1 151 ? -1.686 -15.289 7.024 1.00 63.34 151 GLU A CA 1
ATOM 1152 C C . GLU A 1 151 ? -1.763 -13.893 6.364 1.00 63.34 151 GLU A C 1
ATOM 1154 O O . GLU A 1 151 ? -0.745 -13.195 6.305 1.00 63.34 151 GLU A O 1
ATOM 1159 N N . PRO A 1 152 ? -2.940 -13.467 5.852 1.00 73.06 152 PRO A N 1
ATOM 1160 C CA . PRO A 1 152 ? -3.057 -12.249 5.056 1.00 73.06 152 PRO A CA 1
ATOM 1161 C C . PRO A 1 152 ? -2.781 -10.974 5.857 1.00 73.06 152 PRO A C 1
ATOM 1163 O O . PRO A 1 152 ? -3.285 -10.786 6.966 1.00 73.06 152 PRO A O 1
ATOM 1166 N N . ILE A 1 153 ? -2.040 -10.054 5.240 1.00 77.25 153 ILE A N 1
ATOM 1167 C CA . ILE A 1 153 ? -1.996 -8.647 5.647 1.00 77.25 153 ILE A CA 1
ATOM 1168 C C . ILE A 1 153 ? -2.808 -7.870 4.623 1.00 77.25 153 ILE A C 1
ATOM 1170 O O . ILE A 1 153 ? -2.447 -7.853 3.449 1.00 77.25 153 ILE A O 1
ATOM 1174 N N . GLU A 1 154 ? -3.883 -7.217 5.051 1.00 80.31 154 GLU A N 1
ATOM 1175 C CA . GLU A 1 154 ? -4.683 -6.358 4.178 1.00 80.31 154 GLU A CA 1
ATOM 1176 C C . GLU A 1 154 ? -4.548 -4.897 4.592 1.00 80.31 154 GLU A C 1
ATOM 1178 O O . GLU A 1 154 ? -4.645 -4.556 5.768 1.00 80.31 154 GLU A O 1
ATOM 1183 N N . ILE A 1 155 ? -4.318 -4.020 3.622 1.00 81.19 155 ILE A N 1
ATOM 1184 C CA . ILE A 1 155 ? -4.153 -2.585 3.830 1.00 81.19 155 ILE A CA 1
ATOM 1185 C C . ILE A 1 155 ? -5.121 -1.866 2.897 1.00 81.19 155 ILE A C 1
ATOM 1187 O O . ILE A 1 155 ? -5.055 -2.047 1.684 1.00 81.19 155 ILE A O 1
ATOM 1191 N N . VAL A 1 156 ? -6.054 -1.093 3.449 1.00 79.69 156 VAL A N 1
ATOM 1192 C CA . VAL A 1 156 ? -7.225 -0.609 2.705 1.00 79.69 156 VAL A CA 1
ATOM 1193 C C . VAL A 1 156 ? -7.459 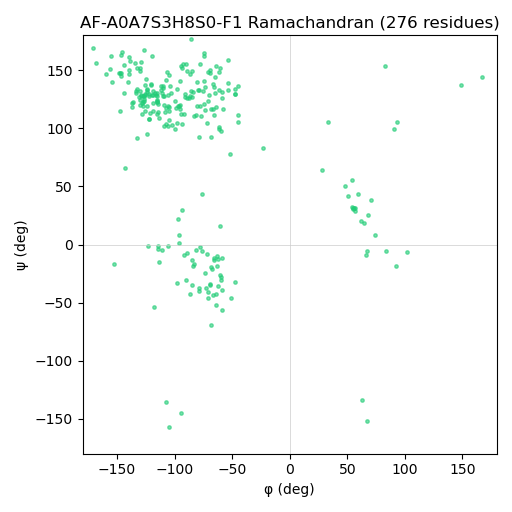0.888 2.917 1.00 79.69 156 VAL A C 1
ATOM 1195 O O . VAL A 1 156 ? -7.476 1.355 4.055 1.00 79.69 156 VAL A O 1
ATOM 1198 N N . ASN A 1 157 ? -7.708 1.633 1.835 1.00 74.69 157 ASN A N 1
ATOM 1199 C CA . ASN A 1 157 ? -8.072 3.061 1.862 1.00 74.69 157 ASN A CA 1
ATOM 1200 C C . ASN A 1 157 ? -7.023 3.972 2.532 1.00 74.69 157 ASN A C 1
ATOM 1202 O O . ASN A 1 157 ? -7.373 4.838 3.328 1.00 74.69 157 ASN A O 1
ATOM 1206 N N . ILE A 1 158 ? -5.732 3.782 2.243 1.00 76.81 158 ILE A N 1
ATOM 1207 C CA . ILE A 1 158 ? -4.648 4.603 2.823 1.00 76.81 158 ILE A CA 1
ATOM 1208 C C . ILE A 1 158 ? -3.889 5.344 1.722 1.00 76.81 158 ILE A C 1
ATOM 1210 O O . ILE A 1 158 ? -3.400 4.693 0.794 1.00 76.81 158 ILE A O 1
ATOM 1214 N N . ASN A 1 159 ? -3.719 6.668 1.850 1.00 79.44 159 ASN A N 1
ATOM 1215 C CA . ASN A 1 159 ? -2.757 7.412 1.035 1.00 79.44 159 ASN A CA 1
ATOM 1216 C C . ASN A 1 159 ? -1.431 7.563 1.785 1.00 79.44 159 ASN A C 1
ATOM 1218 O O . ASN A 1 159 ? -1.354 8.170 2.855 1.00 79.44 159 ASN A O 1
ATOM 1222 N N . PHE A 1 160 ? -0.379 7.029 1.184 1.00 82.06 160 PHE A N 1
ATOM 1223 C CA . PHE A 1 160 ? 1.005 7.199 1.583 1.00 82.06 160 PHE A CA 1
ATOM 1224 C C . PHE A 1 160 ? 1.588 8.367 0.786 1.00 82.06 160 PHE A C 1
ATOM 1226 O O . PHE A 1 160 ? 1.876 8.201 -0.399 1.00 82.06 160 PHE A O 1
ATOM 1233 N N . ASP A 1 161 ? 1.750 9.532 1.416 1.00 79.00 161 ASP A N 1
ATOM 1234 C CA . ASP A 1 161 ? 2.371 10.707 0.795 1.00 79.00 161 ASP A CA 1
ATOM 1235 C C . ASP A 1 161 ? 3.698 11.038 1.484 1.00 79.00 161 ASP A C 1
ATOM 1237 O O . ASP A 1 161 ? 3.755 11.449 2.647 1.00 79.00 161 ASP A O 1
ATOM 1241 N N . VAL A 1 162 ? 4.795 10.781 0.773 1.00 78.62 162 VAL A N 1
ATOM 1242 C CA . VAL A 1 162 ? 6.145 10.736 1.335 1.00 78.62 162 VAL A CA 1
ATOM 1243 C C . VAL A 1 162 ? 7.047 11.714 0.597 1.00 78.62 162 VAL A C 1
ATOM 1245 O O . VAL A 1 162 ? 7.665 11.348 -0.405 1.00 78.62 162 VAL A O 1
ATOM 1248 N N . PRO A 1 163 ? 7.229 12.945 1.109 1.00 76.12 163 PRO A N 1
ATOM 1249 C CA . PRO A 1 163 ? 8.045 13.975 0.463 1.00 76.12 163 PRO A CA 1
ATOM 1250 C C . PRO A 1 163 ? 9.556 13.722 0.650 1.00 76.12 163 PRO A C 1
ATOM 1252 O O . PRO A 1 163 ? 10.328 14.618 0.984 1.00 76.12 163 PRO A O 1
ATOM 1255 N N . SER A 1 164 ? 9.998 12.475 0.489 1.00 77.44 164 SER A N 1
ATOM 1256 C CA . SER A 1 164 ? 11.379 12.025 0.636 1.00 77.44 164 SER A CA 1
ATOM 1257 C C . SER A 1 164 ? 11.732 11.015 -0.458 1.00 77.44 164 SER A C 1
ATOM 1259 O O . SER A 1 164 ? 10.857 10.415 -1.080 1.00 77.44 164 SER A O 1
ATOM 1261 N N . LYS A 1 165 ? 13.034 10.818 -0.685 1.00 79.88 165 LYS A N 1
ATOM 1262 C CA . LYS A 1 165 ? 13.550 9.842 -1.658 1.00 79.88 165 LYS A CA 1
ATOM 1263 C C . LYS A 1 165 ? 13.524 8.393 -1.158 1.00 79.88 165 LYS A C 1
ATOM 1265 O O . LYS A 1 165 ? 13.926 7.504 -1.898 1.00 79.88 165 LYS A O 1
ATOM 1270 N N . GLU A 1 166 ? 13.098 8.149 0.079 1.00 70.62 166 GLU A N 1
ATOM 1271 C CA . GLU A 1 166 ? 13.235 6.833 0.724 1.00 70.62 166 GLU A CA 1
ATOM 1272 C C . GLU A 1 166 ? 12.150 5.820 0.321 1.00 70.62 166 GLU A C 1
ATOM 1274 O O . GLU A 1 166 ? 12.250 4.633 0.636 1.00 70.62 166 GLU A O 1
ATOM 1279 N N . GLY A 1 167 ? 11.177 6.267 -0.471 1.00 79.94 167 GLY A N 1
ATOM 1280 C CA . GLY A 1 167 ? 10.070 5.472 -0.978 1.00 79.94 167 GLY A CA 1
ATOM 1281 C C . GLY A 1 167 ? 8.920 5.344 0.023 1.00 79.94 167 GLY A C 1
ATOM 1282 O O . GLY A 1 167 ? 9.112 5.470 1.234 1.00 79.94 167 GLY A O 1
ATOM 1283 N N . ALA A 1 168 ? 7.700 5.130 -0.472 1.00 83.00 168 ALA A N 1
ATOM 1284 C CA . ALA A 1 168 ? 6.516 5.132 0.383 1.00 83.00 168 ALA A CA 1
ATOM 1285 C C . ALA A 1 168 ? 6.355 3.823 1.167 1.00 83.00 168 ALA A C 1
ATOM 1287 O O . ALA A 1 168 ? 6.000 3.843 2.346 1.00 83.00 168 ALA A O 1
ATOM 1288 N N . GLY A 1 169 ? 6.689 2.686 0.558 1.00 85.69 169 GLY A N 1
ATOM 1289 C CA . GLY A 1 169 ? 6.610 1.396 1.231 1.00 85.69 169 GLY A CA 1
ATOM 1290 C C . GLY A 1 169 ? 7.537 0.330 0.670 1.00 85.69 169 GLY A C 1
ATOM 1291 O O . GLY A 1 169 ? 8.040 0.422 -0.453 1.00 85.69 169 GLY A O 1
ATOM 1292 N N . HIS A 1 170 ? 7.756 -0.699 1.480 1.00 86.75 170 HIS A N 1
ATOM 1293 C CA . HIS A 1 170 ? 8.578 -1.843 1.134 1.00 86.75 170 HIS A CA 1
ATOM 1294 C C . HIS A 1 170 ? 7.971 -3.152 1.649 1.00 86.75 170 HIS A C 1
ATOM 1296 O O . HIS A 1 170 ? 7.481 -3.227 2.772 1.00 86.75 170 HIS A O 1
ATOM 1302 N N . CYS A 1 171 ? 8.038 -4.205 0.836 1.00 85.50 171 CYS A N 1
ATOM 1303 C CA . CYS A 1 171 ? 7.841 -5.579 1.279 1.00 85.50 171 CYS A CA 1
ATOM 1304 C C . CYS A 1 171 ? 9.092 -6.391 0.940 1.00 85.50 171 CYS A C 1
ATOM 1306 O O . CYS A 1 171 ? 9.387 -6.662 -0.229 1.00 85.50 171 CYS A O 1
ATOM 1308 N N . ALA A 1 172 ? 9.842 -6.734 1.979 1.00 77.88 172 ALA A N 1
ATOM 1309 C CA . ALA A 1 172 ? 11.110 -7.437 1.884 1.00 77.88 172 ALA A CA 1
ATOM 1310 C C . ALA A 1 172 ? 10.897 -8.950 1.854 1.00 77.88 172 ALA A C 1
ATOM 1312 O O . ALA A 1 172 ? 11.522 -9.670 1.071 1.00 77.88 172 ALA A O 1
ATOM 1313 N N . ARG A 1 173 ? 9.982 -9.426 2.707 1.00 73.06 173 ARG A N 1
ATOM 1314 C CA . ARG A 1 173 ? 9.511 -10.808 2.745 1.00 73.06 173 ARG A CA 1
ATOM 1315 C C . ARG A 1 173 ? 8.053 -10.826 3.173 1.00 73.06 173 ARG A C 1
ATOM 1317 O O . ARG A 1 173 ? 7.615 -10.018 3.987 1.00 73.06 173 ARG A O 1
ATOM 1324 N N . GLY A 1 174 ? 7.311 -11.789 2.649 1.00 69.75 174 GLY A N 1
ATOM 1325 C CA . GLY A 1 174 ? 5.925 -11.976 3.036 1.00 69.75 174 GLY A CA 1
ATOM 1326 C C . GLY A 1 174 ? 5.084 -12.533 1.907 1.00 69.75 174 GLY A C 1
ATOM 1327 O O . GLY A 1 174 ? 5.209 -12.109 0.763 1.00 69.75 174 GLY A O 1
ATOM 1328 N N . ARG A 1 175 ? 4.218 -13.485 2.217 1.00 69.38 175 ARG A N 1
ATOM 1329 C CA . ARG A 1 175 ? 3.205 -14.001 1.302 1.00 69.38 175 ARG A CA 1
ATOM 1330 C C . ARG A 1 175 ? 1.858 -13.426 1.735 1.00 69.38 175 ARG A C 1
ATOM 1332 O O . ARG A 1 175 ? 1.629 -13.242 2.923 1.00 69.38 175 ARG A O 1
ATOM 1339 N N . ASN A 1 176 ? 0.979 -13.156 0.770 1.00 76.69 176 ASN A N 1
ATOM 1340 C CA . ASN A 1 176 ? -0.406 -12.740 1.020 1.00 76.69 176 ASN A CA 1
ATOM 1341 C C . ASN A 1 176 ? -0.582 -11.314 1.596 1.00 76.69 176 ASN A C 1
ATOM 1343 O O . ASN A 1 176 ? -1.445 -11.073 2.436 1.00 76.69 176 ASN A O 1
ATOM 1347 N N . VAL A 1 177 ? 0.224 -10.353 1.134 1.00 86.62 177 VAL A N 1
ATOM 1348 C CA . VAL A 1 177 ? 0.015 -8.927 1.444 1.00 86.62 177 VAL A CA 1
ATOM 1349 C C . VAL A 1 177 ? -0.872 -8.315 0.363 1.00 86.62 177 VAL A C 1
ATOM 1351 O O . VAL A 1 177 ? -0.544 -8.422 -0.816 1.00 86.62 177 VAL A O 1
ATOM 1354 N N . THR A 1 178 ? -1.970 -7.666 0.734 1.00 89.62 178 THR A N 1
ATOM 1355 C CA . THR A 1 178 ? -2.911 -7.057 -0.212 1.00 89.62 178 THR A CA 1
ATOM 1356 C C . THR A 1 178 ? -3.159 -5.596 0.128 1.00 89.62 178 THR A C 1
ATOM 1358 O O . THR A 1 178 ? -3.543 -5.269 1.245 1.00 89.62 178 THR A O 1
ATOM 1361 N N . PHE A 1 179 ? -2.990 -4.719 -0.855 1.00 91.00 179 PHE A N 1
ATOM 1362 C CA . PHE A 1 179 ? -3.379 -3.316 -0.784 1.00 91.00 179 PHE A CA 1
ATOM 1363 C C . PHE A 1 179 ? -4.635 -3.094 -1.625 1.00 91.00 179 PHE A C 1
ATOM 1365 O O . PHE A 1 179 ? -4.648 -3.470 -2.798 1.00 91.00 179 PHE A O 1
ATOM 1372 N N . LYS A 1 180 ? -5.666 -2.466 -1.054 1.00 87.19 180 LYS A N 1
ATOM 1373 C CA . LYS A 1 180 ? -6.915 -2.133 -1.754 1.00 87.19 180 LYS A CA 1
ATOM 1374 C C . LYS A 1 180 ? -7.211 -0.647 -1.625 1.00 87.19 180 LYS A C 1
ATOM 1376 O O . LYS A 1 180 ? -7.214 -0.118 -0.515 1.00 87.19 180 LYS A O 1
ATOM 1381 N N . HIS A 1 181 ? -7.485 0.027 -2.737 1.00 86.94 181 HIS A N 1
ATOM 1382 C CA . HIS A 1 181 ? -7.859 1.450 -2.732 1.00 86.94 181 HIS A CA 1
ATOM 1383 C C . HIS A 1 181 ? -6.819 2.357 -2.041 1.00 86.94 181 HIS A C 1
ATOM 1385 O O . HIS A 1 181 ? -7.159 3.356 -1.409 1.00 86.94 181 HIS A O 1
ATOM 1391 N N . CYS A 1 182 ? -5.540 1.989 -2.116 1.00 86.56 182 CYS A N 1
ATOM 1392 C CA . CYS A 1 182 ? -4.445 2.773 -1.554 1.00 86.56 182 CYS A CA 1
ATOM 1393 C C . CYS A 1 182 ? -3.848 3.720 -2.596 1.00 86.56 182 CYS A C 1
ATOM 1395 O O . CYS A 1 182 ? -3.883 3.453 -3.799 1.00 86.56 182 CYS A O 1
ATOM 1397 N N . ARG A 1 183 ? -3.231 4.804 -2.127 1.00 88.25 183 ARG A N 1
ATOM 1398 C CA . ARG A 1 183 ? -2.469 5.736 -2.961 1.00 88.25 183 ARG A CA 1
ATOM 1399 C C . ARG A 1 183 ? -1.026 5.806 -2.487 1.00 88.25 183 ARG A C 1
ATOM 1401 O O . ARG A 1 183 ? -0.787 5.888 -1.291 1.00 88.25 183 ARG A O 1
ATOM 1408 N N . PHE A 1 184 ? -0.080 5.825 -3.414 1.00 91.44 184 PHE A N 1
ATOM 1409 C CA . PHE A 1 184 ? 1.345 5.95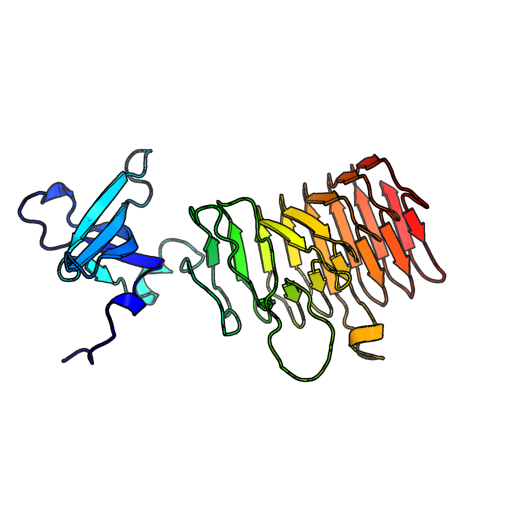2 -3.135 1.00 91.44 184 PHE A CA 1
ATOM 1410 C C . PHE A 1 184 ? 1.904 7.154 -3.896 1.00 91.44 184 PHE A C 1
ATOM 1412 O O . PHE A 1 184 ? 1.859 7.175 -5.125 1.00 91.44 184 PHE A O 1
ATOM 1419 N N . SER A 1 185 ? 2.429 8.125 -3.152 1.00 88.75 185 SER A N 1
ATOM 1420 C CA . SER A 1 185 ? 3.111 9.325 -3.638 1.00 88.75 185 SER A CA 1
ATOM 1421 C C . SER A 1 185 ? 4.438 9.466 -2.902 1.00 88.75 185 SER A C 1
ATOM 1423 O O . SER A 1 185 ? 4.479 9.431 -1.671 1.00 88.75 185 SER A O 1
ATOM 1425 N N . SER A 1 186 ? 5.553 9.557 -3.630 1.00 85.06 186 SER A N 1
ATOM 1426 C CA . SER A 1 186 ? 6.875 9.710 -3.015 1.00 85.06 186 SER A CA 1
ATOM 1427 C C . SER A 1 186 ? 7.894 10.352 -3.947 1.00 85.06 186 SER A C 1
ATOM 1429 O O . SER A 1 186 ? 7.859 10.104 -5.133 1.00 85.06 186 SER A O 1
ATOM 1431 N N . LEU A 1 187 ? 8.902 11.077 -3.447 1.00 84.50 187 LEU A N 1
ATOM 1432 C CA . LEU A 1 187 ? 10.038 11.476 -4.305 1.00 84.50 187 LEU A CA 1
ATOM 1433 C C . LEU A 1 187 ? 10.973 10.299 -4.658 1.00 84.50 187 LEU A C 1
ATOM 1435 O O . LEU A 1 187 ? 11.911 10.476 -5.437 1.00 84.50 187 LEU A O 1
ATOM 1439 N N . GLY A 1 188 ? 10.773 9.131 -4.041 1.00 88.25 188 GLY A N 1
ATOM 1440 C CA . GLY A 1 188 ? 11.473 7.879 -4.325 1.00 88.25 188 GLY A CA 1
ATOM 1441 C C . GLY A 1 188 ? 10.581 6.875 -5.054 1.00 88.25 188 GLY A C 1
ATOM 1442 O O . GLY A 1 188 ? 9.869 7.221 -5.999 1.00 88.25 188 GLY A O 1
ATOM 1443 N N . SER A 1 189 ? 10.624 5.615 -4.620 1.00 89.88 189 SER A N 1
ATOM 1444 C CA . SER A 1 189 ? 9.709 4.589 -5.119 1.00 89.88 189 SER A CA 1
ATOM 1445 C C . SER A 1 189 ? 8.338 4.670 -4.437 1.00 89.88 189 SER A C 1
ATOM 1447 O O . SER A 1 189 ? 8.257 4.857 -3.227 1.00 89.88 189 SER A O 1
ATOM 1449 N N . GLY A 1 190 ? 7.239 4.486 -5.166 1.00 90.75 190 GLY A N 1
ATOM 1450 C CA . GLY A 1 190 ? 5.914 4.388 -4.545 1.00 90.75 190 GLY A CA 1
ATOM 1451 C C . GLY A 1 190 ? 5.836 3.153 -3.648 1.00 90.75 190 GLY A C 1
ATOM 1452 O O . GLY A 1 190 ? 5.547 3.252 -2.459 1.00 90.75 190 GLY A O 1
ATOM 1453 N N . PHE A 1 191 ? 6.200 1.989 -4.183 1.00 92.38 191 PHE A N 1
ATOM 1454 C CA . PHE A 1 191 ? 6.362 0.772 -3.391 1.00 92.38 191 PHE A CA 1
ATOM 1455 C C . PHE A 1 191 ? 7.479 -0.115 -3.950 1.00 92.38 191 PHE A C 1
ATOM 1457 O O . PHE A 1 191 ? 7.719 -0.129 -5.156 1.00 92.38 191 PHE A O 1
ATOM 1464 N N . SER A 1 192 ? 8.183 -0.851 -3.086 1.00 91.12 192 SER A N 1
ATOM 1465 C CA . SER A 1 192 ? 9.284 -1.745 -3.487 1.00 91.12 192 SER A CA 1
ATOM 1466 C C . SER A 1 192 ? 9.107 -3.161 -2.945 1.00 91.12 192 SER A C 1
ATOM 1468 O O . SER A 1 192 ? 8.968 -3.349 -1.738 1.00 91.12 192 SER A O 1
ATOM 1470 N N . ILE A 1 193 ? 9.182 -4.170 -3.811 1.00 90.12 193 ILE A N 1
ATOM 1471 C CA . ILE A 1 193 ? 8.986 -5.588 -3.477 1.00 90.12 193 ILE A CA 1
ATOM 1472 C C . ILE A 1 193 ? 10.275 -6.359 -3.748 1.00 90.12 193 ILE A C 1
ATOM 1474 O O . ILE A 1 193 ? 10.835 -6.249 -4.836 1.00 90.12 193 ILE A O 1
ATOM 1478 N N . GLY A 1 194 ? 10.728 -7.154 -2.776 1.00 81.69 194 GLY A N 1
ATOM 1479 C CA . GLY A 1 194 ? 11.861 -8.072 -2.951 1.00 81.69 194 GLY A CA 1
ATOM 1480 C C . GLY A 1 194 ? 13.223 -7.387 -3.138 1.00 81.69 194 GLY A C 1
ATOM 1481 O O . GLY A 1 194 ? 14.124 -7.958 -3.750 1.00 81.69 194 GLY A O 1
ATOM 1482 N N . ASP A 1 195 ? 13.387 -6.157 -2.639 1.00 69.75 195 ASP A N 1
ATOM 1483 C CA . ASP A 1 195 ? 14.629 -5.383 -2.777 1.00 69.75 195 ASP A CA 1
ATOM 1484 C C . ASP A 1 195 ? 15.832 -6.081 -2.106 1.00 69.75 195 ASP A C 1
ATOM 1486 O O . ASP A 1 195 ? 16.039 -6.001 -0.891 1.00 69.75 195 ASP A O 1
ATOM 1490 N N . ARG A 1 196 ? 16.666 -6.741 -2.926 1.00 59.00 196 ARG A N 1
ATOM 1491 C CA . ARG A 1 196 ? 17.918 -7.392 -2.499 1.00 59.00 196 ARG A CA 1
ATOM 1492 C C . ARG A 1 196 ? 18.915 -6.430 -1.878 1.00 59.00 196 ARG A C 1
ATOM 1494 O O . ARG A 1 196 ? 19.695 -6.849 -1.026 1.00 59.00 196 ARG A O 1
ATOM 1501 N N . ASN A 1 197 ? 18.886 -5.151 -2.248 1.00 57.16 197 ASN A N 1
ATOM 1502 C CA . ASN A 1 197 ? 19.846 -4.187 -1.714 1.00 57.16 197 ASN A CA 1
ATOM 1503 C C . ASN A 1 197 ? 19.628 -3.920 -0.220 1.00 57.16 197 ASN A C 1
ATOM 1505 O O . ASN A 1 197 ? 20.544 -3.437 0.444 1.00 57.16 197 ASN A O 1
ATOM 1509 N N . ARG A 1 198 ? 18.440 -4.237 0.317 1.00 56.12 198 ARG A N 1
ATOM 1510 C CA . ARG A 1 198 ? 18.114 -4.059 1.738 1.00 56.12 198 ARG A CA 1
ATOM 1511 C C . ARG A 1 198 ? 18.444 -5.282 2.597 1.00 56.12 198 ARG A C 1
ATOM 1513 O O . ARG A 1 198 ? 18.794 -5.106 3.758 1.00 56.12 198 ARG A O 1
ATOM 1520 N N . LEU A 1 199 ? 18.375 -6.497 2.042 1.00 50.78 199 LEU A N 1
ATOM 1521 C CA . LEU A 1 199 ? 18.491 -7.751 2.809 1.00 50.78 199 LEU A CA 1
ATOM 1522 C C . LEU A 1 199 ? 19.611 -8.713 2.355 1.00 50.78 199 LEU A C 1
ATOM 1524 O O . LEU A 1 199 ? 19.785 -9.770 2.968 1.00 50.78 199 LEU A O 1
ATOM 1528 N N . GLY A 1 200 ? 20.373 -8.381 1.308 1.00 56.72 200 GLY A N 1
ATOM 1529 C CA . GLY A 1 200 ? 21.404 -9.260 0.740 1.00 56.72 200 GLY A CA 1
ATOM 1530 C C . GLY A 1 200 ? 20.825 -10.523 0.087 1.00 56.72 200 GLY A C 1
ATOM 1531 O O . GLY A 1 200 ? 19.679 -10.531 -0.366 1.00 56.72 200 GLY A O 1
ATOM 1532 N N . ASP A 1 201 ? 21.600 -11.614 0.064 1.00 52.31 201 ASP A N 1
ATOM 1533 C CA . ASP A 1 201 ? 21.215 -12.907 -0.542 1.00 52.31 201 ASP A CA 1
ATOM 1534 C C . ASP A 1 201 ? 19.995 -13.577 0.126 1.00 52.31 201 ASP A C 1
ATOM 1536 O O . ASP A 1 201 ? 19.433 -14.526 -0.412 1.00 52.31 201 ASP A O 1
ATOM 1540 N N . ASN A 1 202 ? 19.542 -13.053 1.271 1.00 51.09 202 ASN A N 1
ATOM 1541 C CA . ASN A 1 202 ? 18.338 -13.495 1.976 1.00 51.09 202 ASN A CA 1
ATOM 1542 C C . ASN A 1 202 ? 17.102 -12.624 1.669 1.00 51.09 202 ASN A C 1
ATOM 1544 O O . ASN A 1 202 ? 16.174 -12.565 2.490 1.00 51.09 202 ASN A O 1
ATOM 1548 N N . ALA A 1 203 ? 17.079 -11.897 0.548 1.00 56.03 203 ALA A N 1
ATOM 1549 C CA . ALA A 1 203 ? 15.875 -11.204 0.096 1.00 56.03 203 ALA A CA 1
ATOM 1550 C C . ALA A 1 203 ? 14.751 -12.226 -0.093 1.00 56.03 203 ALA A C 1
ATOM 1552 O O . ALA A 1 203 ? 14.879 -13.174 -0.867 1.00 56.03 203 ALA A O 1
ATOM 1553 N N . GLY A 1 204 ? 13.688 -12.088 0.694 1.00 57.50 204 GLY A N 1
ATOM 1554 C CA . GLY A 1 204 ? 12.658 -13.110 0.763 1.00 57.50 204 GLY A CA 1
ATOM 1555 C C . GLY A 1 204 ? 11.768 -13.124 -0.473 1.00 57.50 204 GLY A C 1
ATOM 1556 O O . GLY A 1 204 ? 11.696 -12.170 -1.246 1.00 57.50 204 GLY A O 1
ATOM 1557 N N . ARG A 1 205 ? 11.027 -14.224 -0.608 1.00 77.25 205 ARG A N 1
ATOM 1558 C CA . ARG A 1 205 ? 9.892 -14.350 -1.525 1.00 77.25 205 ARG A CA 1
ATOM 1559 C C . ARG A 1 205 ? 8.760 -13.458 -1.032 1.00 77.25 205 ARG A C 1
ATOM 1561 O O . ARG A 1 205 ? 7.987 -13.857 -0.160 1.00 77.25 205 ARG A O 1
ATOM 1568 N N . ALA A 1 206 ? 8.712 -12.233 -1.537 1.00 85.75 206 ALA A N 1
ATOM 1569 C CA . ALA A 1 206 ? 7.623 -11.306 -1.275 1.00 85.75 206 ALA A CA 1
ATOM 1570 C C . ALA A 1 206 ? 6.546 -11.462 -2.358 1.00 85.75 206 ALA A C 1
ATOM 1572 O O . ALA A 1 206 ? 6.868 -11.440 -3.540 1.00 85.75 206 ALA A O 1
ATOM 1573 N N . SER A 1 207 ? 5.281 -11.616 -1.975 1.00 88.81 207 SER A N 1
ATOM 1574 C CA . SER A 1 207 ? 4.138 -11.669 -2.888 1.00 88.81 207 SER A CA 1
ATOM 1575 C C . SER A 1 207 ? 3.085 -10.668 -2.442 1.00 88.81 207 SER A C 1
ATOM 1577 O O . SER A 1 207 ? 2.463 -10.853 -1.392 1.00 88.81 207 SER A O 1
ATOM 1579 N N . VAL A 1 208 ? 2.878 -9.633 -3.254 1.00 92.56 208 VAL A N 1
ATOM 1580 C CA . VAL A 1 208 ? 1.986 -8.514 -2.937 1.00 92.56 208 VAL A CA 1
ATOM 1581 C C . VAL A 1 208 ? 0.927 -8.346 -4.023 1.00 92.56 208 VAL A C 1
ATOM 1583 O O . VAL A 1 208 ? 1.235 -8.334 -5.216 1.00 92.56 208 VAL A O 1
ATOM 1586 N N . ASN A 1 209 ? -0.322 -8.191 -3.601 1.00 95.06 209 ASN A N 1
ATOM 1587 C CA . ASN A 1 209 ? -1.457 -7.886 -4.458 1.00 95.06 209 ASN A CA 1
ATOM 1588 C C . ASN A 1 209 ? -1.844 -6.412 -4.299 1.00 95.06 209 ASN A C 1
ATOM 1590 O O . ASN A 1 209 ? -1.922 -5.907 -3.181 1.00 95.06 209 ASN A O 1
ATOM 1594 N N . PHE A 1 210 ? -2.127 -5.736 -5.407 1.00 96.56 210 PHE A N 1
ATOM 1595 C CA . PHE A 1 210 ? -2.693 -4.390 -5.422 1.00 96.56 210 PHE A CA 1
ATOM 1596 C C . PHE A 1 210 ? -4.006 -4.408 -6.196 1.00 96.56 210 PHE A C 1
ATOM 1598 O O . PHE A 1 210 ? -4.051 -4.898 -7.325 1.00 96.56 210 PHE A O 1
ATOM 1605 N N . GLU A 1 211 ? -5.058 -3.855 -5.602 1.00 95.56 211 GLU A N 1
ATOM 1606 C CA . GLU A 1 211 ? -6.386 -3.768 -6.205 1.00 95.56 211 GLU A CA 1
ATOM 1607 C C . GLU A 1 211 ? -6.884 -2.327 -6.125 1.00 95.56 211 GLU A C 1
ATOM 1609 O O . GLU A 1 211 ? -6.958 -1.743 -5.043 1.00 95.56 211 GLU A O 1
ATOM 1614 N N . ASP A 1 212 ? -7.195 -1.732 -7.278 1.00 95.31 212 ASP A N 1
ATOM 1615 C CA . ASP A 1 212 ? -7.744 -0.372 -7.360 1.00 95.31 212 ASP A CA 1
ATOM 1616 C C . ASP A 1 212 ? -6.847 0.690 -6.676 1.00 95.31 212 ASP A C 1
ATOM 1618 O O . ASP A 1 212 ? -7.324 1.677 -6.115 1.00 95.31 212 ASP A O 1
ATOM 1622 N N . CYS A 1 213 ? -5.529 0.466 -6.690 1.00 95.75 213 CYS A N 1
ATOM 1623 C CA . CYS A 1 213 ? -4.524 1.366 -6.121 1.00 95.75 213 CYS A CA 1
ATOM 1624 C C . CYS A 1 213 ? -4.011 2.401 -7.136 1.00 95.75 213 CYS A C 1
ATOM 1626 O O . CYS A 1 213 ? -3.997 2.167 -8.347 1.00 95.75 213 CYS A O 1
ATOM 1628 N N . VAL A 1 214 ? -3.513 3.530 -6.629 1.00 94.75 214 VAL A N 1
ATOM 1629 C CA . VAL A 1 214 ? -2.929 4.619 -7.426 1.00 94.75 214 VAL A CA 1
ATOM 1630 C C . VAL A 1 214 ? -1.470 4.841 -7.036 1.00 94.75 214 VAL A C 1
ATOM 1632 O O . VAL A 1 214 ? -1.165 5.045 -5.867 1.00 94.75 214 VAL A O 1
ATOM 1635 N N . PHE A 1 215 ? -0.574 4.857 -8.016 1.00 95.50 215 PHE A N 1
ATOM 1636 C CA . PHE A 1 215 ? 0.832 5.226 -7.858 1.00 95.50 215 PHE A CA 1
ATOM 1637 C C . PHE A 1 215 ? 1.084 6.509 -8.643 1.00 95.50 215 PHE A C 1
ATOM 1639 O O . PHE A 1 215 ? 0.980 6.510 -9.876 1.00 95.50 215 PHE A O 1
ATOM 1646 N N . GLU A 1 216 ? 1.398 7.601 -7.954 1.00 94.00 216 GLU A N 1
ATOM 1647 C CA . GLU A 1 216 ? 1.541 8.899 -8.604 1.00 94.00 216 GLU A CA 1
ATOM 1648 C C . GLU A 1 216 ? 2.695 9.744 -8.090 1.00 94.00 216 GLU A C 1
ATOM 1650 O O . GLU A 1 216 ? 3.042 9.697 -6.918 1.00 94.00 216 GLU A O 1
ATOM 1655 N N . SER A 1 217 ? 3.251 10.571 -8.976 1.00 92.38 217 SER A N 1
ATOM 1656 C CA . SER A 1 217 ? 4.330 11.513 -8.643 1.00 92.38 217 SER A CA 1
ATOM 1657 C C . SER A 1 217 ? 5.582 10.855 -8.042 1.00 92.38 217 SER A C 1
ATOM 1659 O O . SER A 1 217 ? 6.309 11.495 -7.285 1.00 92.38 217 SER A O 1
ATOM 1661 N N . CYS A 1 218 ? 5.850 9.593 -8.401 1.00 91.56 218 CYS A N 1
ATOM 1662 C CA . CYS A 1 218 ? 7.011 8.824 -7.958 1.00 91.56 218 CYS A CA 1
ATOM 1663 C C . CYS A 1 218 ? 8.203 8.911 -8.918 1.00 91.56 218 CYS A C 1
ATOM 1665 O O . CYS A 1 218 ? 8.029 9.005 -10.134 1.00 91.56 218 CYS A O 1
ATOM 1667 N N . ASP A 1 219 ? 9.435 8.777 -8.412 1.00 92.44 219 ASP A N 1
ATOM 1668 C CA . ASP A 1 219 ? 10.582 8.492 -9.293 1.00 92.44 219 ASP A CA 1
ATOM 1669 C C . ASP A 1 219 ? 10.389 7.114 -9.947 1.00 92.44 219 ASP A C 1
ATOM 1671 O O . ASP A 1 219 ? 10.547 6.960 -11.156 1.00 92.44 219 ASP A O 1
ATOM 1675 N N . THR A 1 220 ? 9.931 6.119 -9.182 1.00 93.19 220 THR A N 1
ATOM 1676 C CA . THR A 1 220 ? 9.412 4.858 -9.736 1.00 93.19 220 THR A CA 1
ATOM 1677 C C . THR A 1 220 ? 8.125 4.452 -9.029 1.00 93.19 220 THR A C 1
ATOM 1679 O O . THR A 1 220 ? 8.130 4.297 -7.816 1.00 93.19 220 THR A O 1
ATOM 1682 N N . GLY A 1 221 ? 7.013 4.268 -9.742 1.00 94.38 221 GLY A N 1
ATOM 1683 C CA . GLY A 1 221 ? 5.726 3.917 -9.130 1.00 94.38 221 GLY A CA 1
ATOM 1684 C C . GLY A 1 221 ? 5.800 2.607 -8.340 1.00 94.38 221 GLY A C 1
ATOM 1685 O O . GLY A 1 221 ? 5.559 2.597 -7.133 1.00 94.38 221 GLY A O 1
ATOM 1686 N N . LEU A 1 222 ? 6.216 1.523 -8.996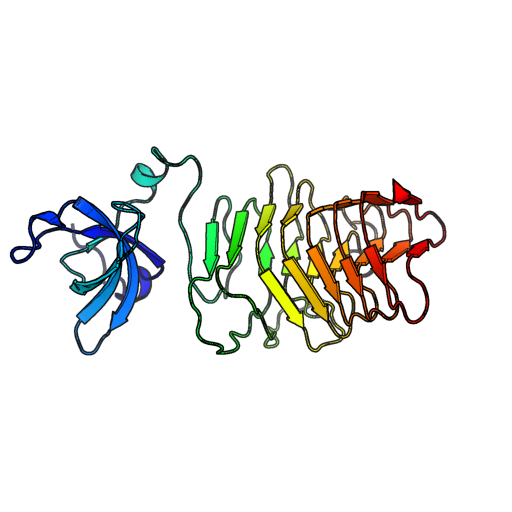 1.00 95.19 222 LEU A N 1
ATOM 1687 C CA . LEU A 1 222 ? 6.424 0.215 -8.371 1.00 95.19 222 LEU A CA 1
ATOM 1688 C C . LEU A 1 222 ? 7.757 -0.399 -8.804 1.00 95.19 222 LEU A C 1
ATOM 1690 O O . LEU A 1 222 ? 8.036 -0.491 -9.996 1.00 95.19 222 LEU A O 1
ATOM 1694 N N . VAL A 1 223 ? 8.539 -0.884 -7.842 1.00 93.06 223 VAL A N 1
ATOM 1695 C CA . VAL A 1 223 ? 9.746 -1.683 -8.089 1.00 93.06 223 VAL A CA 1
ATOM 1696 C C . VAL A 1 223 ? 9.496 -3.121 -7.650 1.00 93.06 223 VAL A C 1
ATOM 1698 O O . VAL A 1 223 ? 9.121 -3.362 -6.503 1.00 93.06 223 VAL A O 1
ATOM 1701 N N . VAL A 1 224 ? 9.755 -4.084 -8.533 1.00 91.75 224 VAL A N 1
ATOM 1702 C CA . VAL A 1 224 ? 9.730 -5.517 -8.222 1.00 91.75 224 VAL A CA 1
ATOM 1703 C C . VAL A 1 224 ? 11.096 -6.111 -8.534 1.00 91.75 224 VAL A C 1
ATOM 1705 O O . VAL A 1 224 ? 11.516 -6.160 -9.690 1.00 91.75 224 VAL A O 1
ATOM 1708 N N . ALA A 1 225 ? 11.803 -6.549 -7.500 1.00 88.88 225 ALA A N 1
ATOM 1709 C CA . ALA A 1 225 ? 13.159 -7.067 -7.592 1.00 88.88 225 ALA A CA 1
ATOM 1710 C C . ALA A 1 225 ? 13.284 -8.458 -6.954 1.00 88.88 225 ALA A C 1
ATOM 1712 O O . ALA A 1 225 ? 12.391 -8.914 -6.238 1.00 88.88 225 ALA A O 1
ATOM 1713 N N . GLY A 1 226 ? 14.407 -9.135 -7.201 1.00 84.94 226 GLY A N 1
ATOM 1714 C CA . GLY A 1 226 ? 14.734 -10.394 -6.531 1.00 84.94 226 GLY A CA 1
ATOM 1715 C C . GLY A 1 226 ? 13.738 -11.516 -6.839 1.00 84.94 226 GLY A C 1
ATOM 1716 O O . GLY A 1 226 ? 13.374 -11.716 -7.987 1.00 84.94 226 GLY A O 1
ATOM 1717 N N . GLU A 1 227 ? 13.289 -12.253 -5.821 1.00 84.69 227 GLU A N 1
ATOM 1718 C CA . GLU A 1 227 ? 12.177 -13.221 -5.941 1.00 84.69 227 GLU A CA 1
ATOM 1719 C C . GLU A 1 227 ? 10.821 -12.581 -5.575 1.00 84.69 227 GLU A C 1
ATOM 1721 O O . GLU A 1 227 ? 9.926 -13.231 -5.034 1.00 84.69 227 GLU A O 1
ATOM 1726 N N . GLY A 1 228 ? 10.690 -11.272 -5.802 1.00 89.00 228 GLY A N 1
ATOM 1727 C CA . GLY A 1 228 ? 9.462 -10.524 -5.583 1.00 89.00 228 GLY A CA 1
ATOM 1728 C C . GLY A 1 228 ? 8.410 -10.806 -6.655 1.00 89.00 228 GLY A C 1
ATOM 1729 O O . GLY A 1 228 ? 8.713 -10.875 -7.848 1.00 89.00 228 GLY A O 1
ATOM 1730 N N . HIS A 1 229 ? 7.156 -10.906 -6.228 1.00 91.94 229 HIS A N 1
ATOM 1731 C CA . HIS A 1 229 ? 5.990 -11.128 -7.070 1.00 91.94 229 HIS A CA 1
ATOM 1732 C C . HIS A 1 229 ? 4.932 -10.057 -6.793 1.00 91.94 229 HIS A C 1
ATOM 1734 O O . HIS A 1 229 ? 4.506 -9.871 -5.653 1.00 91.94 229 HIS A O 1
ATOM 1740 N N . ALA A 1 230 ? 4.493 -9.363 -7.839 1.00 94.75 230 ALA A N 1
ATOM 1741 C CA . ALA A 1 230 ? 3.413 -8.389 -7.770 1.00 94.75 230 ALA A CA 1
ATOM 1742 C C . ALA A 1 230 ? 2.256 -8.812 -8.677 1.00 94.75 230 ALA A C 1
ATOM 1744 O O . ALA A 1 230 ? 2.474 -9.119 -9.848 1.00 94.75 230 ALA A O 1
ATOM 1745 N N . THR A 1 231 ? 1.031 -8.776 -8.157 1.00 96.06 231 THR A N 1
ATOM 1746 C CA . THR A 1 231 ? -0.182 -8.837 -8.982 1.00 96.06 231 THR A CA 1
ATOM 1747 C C . THR A 1 231 ? -0.933 -7.525 -8.840 1.00 96.06 231 THR A C 1
ATOM 1749 O O . THR A 1 231 ? -1.289 -7.136 -7.731 1.00 96.06 231 THR A O 1
ATOM 1752 N N . LEU A 1 232 ? -1.174 -6.844 -9.953 1.00 97.19 232 LEU A N 1
ATOM 1753 C CA . LEU A 1 232 ? -1.859 -5.561 -10.001 1.00 97.19 232 LEU A CA 1
ATOM 1754 C C . LEU A 1 232 ? -3.174 -5.719 -10.750 1.00 97.19 232 LEU A C 1
ATOM 1756 O O . LEU A 1 232 ? -3.184 -6.230 -11.867 1.00 97.19 232 LEU A O 1
ATOM 1760 N N . ARG A 1 233 ? -4.271 -5.272 -10.141 1.00 97.12 233 ARG A N 1
ATOM 1761 C CA . ARG A 1 233 ? -5.603 -5.279 -10.747 1.00 97.12 233 ARG A CA 1
ATOM 1762 C C . ARG A 1 233 ? -6.210 -3.891 -10.683 1.00 97.12 233 ARG A C 1
ATOM 1764 O O . ARG A 1 233 ? -6.350 -3.343 -9.589 1.00 97.12 233 ARG A O 1
ATOM 1771 N N . ARG A 1 234 ? -6.592 -3.340 -11.839 1.00 97.06 234 ARG A N 1
ATOM 1772 C CA . ARG A 1 234 ? -7.232 -2.013 -11.938 1.00 97.06 234 ARG A CA 1
ATOM 1773 C C . ARG A 1 234 ? -6.414 -0.898 -11.276 1.00 97.06 234 ARG A C 1
ATOM 1775 O O . ARG A 1 234 ? -6.956 0.057 -10.725 1.00 97.06 234 ARG A O 1
ATOM 1782 N N . CYS A 1 235 ? -5.088 -1.025 -11.290 1.00 97.12 235 CYS A N 1
ATOM 1783 C CA . CYS A 1 235 ? -4.202 -0.016 -10.723 1.00 97.12 235 CYS A CA 1
ATOM 1784 C C . CYS A 1 235 ? -3.920 1.099 -11.731 1.00 97.12 235 CYS A C 1
ATOM 1786 O O . CYS A 1 235 ? -3.851 0.864 -12.937 1.00 97.12 235 CYS A O 1
ATOM 1788 N N . THR A 1 236 ? -3.702 2.314 -11.230 1.00 96.25 236 THR A N 1
ATOM 1789 C CA . THR A 1 236 ? -3.337 3.473 -12.054 1.00 96.25 236 THR A CA 1
ATOM 1790 C C . THR A 1 236 ? -1.939 3.966 -11.709 1.00 96.25 236 THR A C 1
ATOM 1792 O O . THR A 1 236 ? -1.640 4.223 -10.547 1.00 96.25 236 THR A O 1
ATOM 1795 N N . PHE A 1 237 ? -1.107 4.159 -12.728 1.00 96.06 237 PHE A N 1
ATOM 1796 C CA . PHE A 1 237 ? 0.212 4.778 -12.645 1.00 96.06 237 PHE A CA 1
ATOM 1797 C C . PHE A 1 237 ? 0.183 6.087 -13.432 1.00 96.06 237 PHE A C 1
ATOM 1799 O O . PHE A 1 237 ? -0.099 6.053 -14.629 1.00 96.06 237 PHE A O 1
ATOM 1806 N N . ARG A 1 238 ? 0.462 7.230 -12.794 1.00 94.69 238 ARG A N 1
ATOM 1807 C CA . ARG A 1 238 ? 0.457 8.543 -13.469 1.00 94.69 238 ARG A CA 1
ATOM 1808 C C . ARG A 1 238 ? 1.494 9.513 -12.914 1.00 94.69 238 ARG A C 1
ATOM 1810 O O . ARG A 1 238 ? 1.760 9.509 -11.719 1.00 94.69 238 ARG A O 1
ATOM 1817 N N . GLY A 1 239 ? 2.081 10.347 -13.767 1.00 91.50 239 GLY A N 1
ATOM 1818 C CA . GLY A 1 239 ? 3.049 11.367 -13.348 1.00 91.50 239 GLY A CA 1
ATOM 1819 C C . GLY A 1 239 ? 4.321 10.803 -12.702 1.00 91.50 239 GLY A C 1
ATOM 1820 O O . GLY A 1 239 ? 4.998 11.513 -11.966 1.00 91.50 239 GLY A O 1
ATOM 1821 N N . ASN A 1 240 ? 4.635 9.526 -12.934 1.00 93.19 240 ASN A N 1
ATOM 1822 C CA . ASN A 1 240 ? 5.844 8.896 -12.408 1.00 93.19 240 ASN A CA 1
ATOM 1823 C C . ASN A 1 240 ? 6.994 9.081 -13.404 1.00 93.19 240 ASN A C 1
ATOM 1825 O O . ASN A 1 240 ? 6.775 9.066 -14.614 1.00 93.19 240 ASN A O 1
ATOM 1829 N N . ARG A 1 241 ? 8.250 9.175 -12.961 1.00 92.25 241 ARG A N 1
ATOM 1830 C CA . ARG A 1 241 ? 9.370 9.119 -13.917 1.00 92.25 241 ARG A CA 1
ATOM 1831 C C . ARG A 1 241 ? 9.453 7.729 -14.553 1.00 92.25 241 ARG A C 1
ATOM 1833 O O . ARG A 1 241 ? 9.602 7.626 -15.768 1.00 92.25 241 ARG A O 1
ATOM 1840 N N . MET A 1 242 ? 9.299 6.673 -13.763 1.00 91.50 242 MET A N 1
ATOM 1841 C CA . MET A 1 242 ? 9.098 5.305 -14.239 1.00 91.50 242 MET A CA 1
ATOM 1842 C C . MET A 1 242 ? 7.809 4.741 -13.644 1.00 91.50 242 MET A C 1
ATOM 1844 O O . MET A 1 242 ? 7.589 4.860 -12.443 1.00 91.50 242 MET A O 1
ATOM 1848 N N . GLY A 1 243 ? 6.938 4.140 -14.454 1.00 92.75 243 GLY A N 1
ATOM 1849 C CA . GLY A 1 243 ? 5.702 3.538 -13.945 1.00 92.75 243 GLY A CA 1
ATOM 1850 C C . GLY A 1 243 ? 6.001 2.303 -13.096 1.00 92.75 243 GLY A C 1
ATOM 1851 O O . GLY A 1 243 ? 5.850 2.329 -11.874 1.00 92.75 243 GLY A O 1
ATOM 1852 N N . ILE A 1 244 ? 6.471 1.239 -13.745 1.00 94.25 244 ILE A N 1
ATOM 1853 C CA . ILE A 1 244 ? 6.816 -0.038 -13.113 1.00 94.25 244 ILE A CA 1
ATOM 1854 C C . ILE A 1 244 ? 8.214 -0.469 -13.558 1.00 94.25 244 ILE A C 1
ATOM 1856 O O . ILE A 1 244 ? 8.513 -0.494 -14.750 1.00 94.25 244 ILE A O 1
ATOM 1860 N N . GLU A 1 245 ? 9.058 -0.855 -12.608 1.00 92.62 245 GLU A N 1
ATOM 1861 C CA . GLU A 1 245 ? 10.375 -1.439 -12.852 1.00 92.62 245 GLU A CA 1
ATOM 1862 C C . GLU A 1 245 ? 10.404 -2.883 -12.335 1.00 92.62 245 GLU A C 1
ATOM 1864 O O . GLU A 1 245 ? 10.141 -3.136 -11.159 1.00 92.62 245 GLU A O 1
ATOM 1869 N N . VAL A 1 246 ? 10.752 -3.836 -13.200 1.00 91.25 246 VAL A N 1
ATOM 1870 C CA . VAL A 1 246 ? 10.910 -5.253 -12.843 1.00 91.25 246 VAL A CA 1
ATOM 1871 C C . VAL A 1 246 ? 12.347 -5.683 -13.116 1.00 91.25 246 VAL A C 1
ATOM 1873 O O . VAL A 1 246 ? 12.814 -5.588 -14.251 1.00 91.25 246 VAL A O 1
ATOM 1876 N N . LYS A 1 247 ? 13.067 -6.171 -12.103 1.00 87.81 247 LYS A N 1
ATOM 1877 C CA . LYS A 1 247 ? 14.495 -6.512 -12.217 1.00 87.81 247 LYS A CA 1
ATOM 1878 C C . LYS A 1 247 ? 14.909 -7.719 -11.384 1.00 87.81 247 LYS A C 1
ATOM 1880 O O . LYS A 1 247 ? 14.174 -8.177 -10.520 1.00 87.81 247 LYS A O 1
ATOM 1885 N N . ASP A 1 248 ? 16.097 -8.248 -11.659 1.00 84.81 248 ASP A N 1
ATOM 1886 C CA . ASP A 1 248 ? 16.804 -9.222 -10.813 1.00 84.81 248 ASP A CA 1
ATOM 1887 C C . ASP A 1 248 ? 16.025 -10.507 -10.461 1.00 84.81 248 ASP A C 1
ATOM 1889 O O . ASP A 1 248 ? 16.261 -11.111 -9.411 1.00 84.81 248 ASP A O 1
ATOM 1893 N N . GLY A 1 249 ? 15.129 -10.947 -11.350 1.00 83.75 249 GLY A N 1
ATOM 1894 C CA . GLY A 1 249 ? 14.263 -12.119 -11.149 1.00 83.75 249 GLY A CA 1
ATOM 1895 C C . GLY A 1 249 ? 12.817 -11.791 -10.765 1.00 83.75 249 GLY A C 1
ATOM 1896 O O . GLY A 1 249 ? 11.983 -12.697 -10.724 1.00 83.75 249 GLY A O 1
ATOM 1897 N N . GLY A 1 250 ? 12.511 -10.514 -10.513 1.00 88.94 250 GLY A N 1
ATOM 1898 C CA . GLY A 1 250 ? 11.189 -10.069 -10.094 1.00 88.94 250 GLY A CA 1
ATOM 1899 C C . GLY A 1 250 ? 10.123 -10.389 -11.138 1.00 88.94 250 GLY A C 1
ATOM 1900 O O . GLY A 1 250 ? 10.403 -10.470 -12.339 1.00 88.94 250 GLY A O 1
ATOM 1901 N N . THR A 1 251 ? 8.886 -10.573 -10.684 1.00 91.81 251 THR A N 1
ATOM 1902 C CA . THR A 1 251 ? 7.745 -10.852 -11.559 1.00 91.81 251 THR A CA 1
ATOM 1903 C C . THR A 1 251 ? 6.582 -9.917 -11.263 1.00 91.81 251 THR A C 1
ATOM 1905 O O . THR A 1 251 ? 6.145 -9.826 -10.119 1.00 91.81 251 THR A O 1
ATOM 1908 N N . ALA A 1 252 ? 6.039 -9.271 -12.291 1.00 93.19 252 ALA A N 1
ATOM 1909 C CA . ALA A 1 252 ? 4.822 -8.473 -12.182 1.00 93.19 252 ALA A CA 1
ATOM 1910 C C . ALA A 1 252 ? 3.763 -8.967 -13.174 1.00 93.19 252 ALA A C 1
ATOM 1912 O O . ALA A 1 252 ? 4.065 -9.192 -14.347 1.00 93.19 252 ALA A O 1
ATOM 1913 N N . VAL A 1 253 ? 2.530 -9.121 -12.695 1.00 95.12 253 VAL A N 1
ATOM 1914 C CA . VAL A 1 253 ? 1.345 -9.406 -13.508 1.00 95.12 253 VAL A CA 1
ATOM 1915 C C . VAL A 1 253 ? 0.399 -8.225 -13.389 1.00 95.12 253 VAL A C 1
ATOM 1917 O O . VAL A 1 253 ? 0.013 -7.859 -12.279 1.00 95.12 253 VAL A O 1
ATOM 1920 N N . LEU A 1 254 ? 0.046 -7.624 -14.516 1.00 95.00 254 LEU A N 1
ATOM 1921 C CA . LEU A 1 254 ? -0.875 -6.502 -14.598 1.00 95.00 254 LEU A CA 1
ATOM 1922 C C . LEU A 1 254 ? -2.168 -6.985 -15.252 1.00 95.00 254 LEU A C 1
ATOM 1924 O O . LEU A 1 254 ? -2.117 -7.735 -16.221 1.00 95.00 25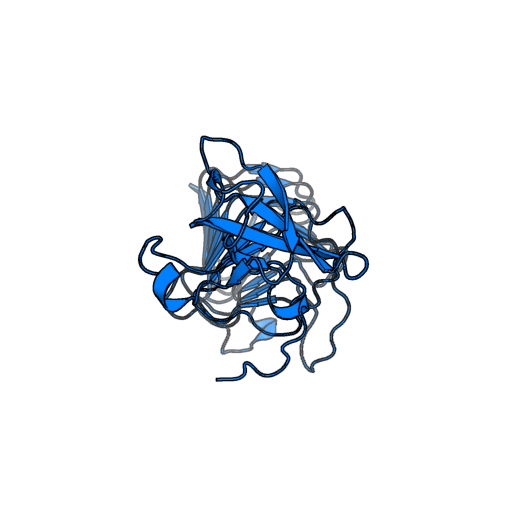4 LEU A O 1
ATOM 1928 N N . VAL A 1 255 ? -3.303 -6.574 -14.691 1.00 95.69 255 VAL A N 1
ATOM 1929 C CA . VAL A 1 255 ? -4.639 -6.868 -15.215 1.00 95.69 255 VAL A CA 1
ATOM 1930 C C . VAL A 1 255 ? -5.474 -5.597 -15.134 1.00 95.69 255 VAL A C 1
ATOM 1932 O O . VAL A 1 255 ? -5.647 -5.039 -14.045 1.00 95.69 255 VAL A O 1
ATOM 1935 N N . ASP A 1 256 ? -5.990 -5.132 -16.269 1.00 95.25 256 ASP A N 1
ATOM 1936 C CA . ASP A 1 256 ? -6.801 -3.907 -16.367 1.00 95.25 256 ASP A CA 1
ATOM 1937 C C . ASP A 1 256 ? -6.115 -2.651 -15.779 1.00 95.25 256 ASP A C 1
ATOM 1939 O O . ASP A 1 256 ? -6.764 -1.772 -15.209 1.00 95.25 256 ASP A O 1
ATOM 1943 N N . CYS A 1 257 ? -4.786 -2.561 -15.860 1.00 94.31 257 CYS A N 1
ATOM 1944 C CA . CYS A 1 257 ? -4.031 -1.431 -15.316 1.00 94.31 257 CYS A CA 1
ATOM 1945 C C . CYS A 1 257 ? -3.924 -0.273 -16.318 1.00 94.31 257 CYS A C 1
ATOM 1947 O O . CYS A 1 257 ? -3.777 -0.469 -17.520 1.00 94.31 257 CYS A O 1
ATOM 1949 N N . SER A 1 258 ? -3.915 0.958 -15.808 1.00 93.69 258 SER A N 1
ATOM 1950 C CA . SER A 1 258 ? -3.715 2.165 -16.609 1.00 93.69 258 SER A CA 1
ATOM 1951 C C . SER A 1 258 ? -2.353 2.781 -16.309 1.00 93.69 258 SER A C 1
ATOM 1953 O O . SER A 1 258 ? -2.097 3.195 -15.179 1.00 93.69 258 SER A O 1
ATOM 1955 N N . LEU A 1 259 ? -1.494 2.895 -17.322 1.00 90.81 259 LEU A N 1
ATOM 1956 C CA . LEU A 1 259 ? -0.183 3.532 -17.211 1.00 90.81 259 LEU A CA 1
ATOM 1957 C C . LEU A 1 259 ? -0.143 4.780 -18.090 1.00 90.81 259 LEU A C 1
ATOM 1959 O O . LEU A 1 259 ? -0.198 4.696 -19.314 1.00 90.81 259 LEU A O 1
ATOM 1963 N N . GLN A 1 260 ? -0.068 5.945 -17.458 1.00 88.94 260 GLN A N 1
ATOM 1964 C CA . GLN A 1 260 ? -0.133 7.247 -18.113 1.00 88.94 260 GLN A CA 1
ATOM 1965 C C . GLN A 1 260 ? 1.044 8.119 -17.667 1.00 88.94 260 GLN A C 1
ATOM 1967 O O . GLN A 1 260 ? 1.634 7.898 -16.610 1.00 88.94 260 GLN A O 1
ATOM 1972 N N . GLU A 1 261 ? 1.391 9.115 -18.486 1.00 79.12 261 GLU A N 1
ATOM 1973 C CA . GLU A 1 261 ? 2.266 10.231 -18.090 1.00 79.12 261 GLU A CA 1
ATOM 1974 C C . GLU A 1 261 ? 3.587 9.799 -17.426 1.00 79.12 261 GLU A C 1
ATOM 1976 O O . GLU A 1 261 ? 4.019 10.374 -16.427 1.00 79.12 261 GLU A O 1
ATOM 1981 N N . SER A 1 262 ? 4.224 8.751 -17.962 1.00 74.56 262 SER A N 1
ATOM 1982 C CA . SER A 1 262 ? 5.523 8.295 -17.465 1.00 74.56 262 SER A CA 1
ATOM 1983 C C . SER A 1 262 ? 6.665 9.047 -18.147 1.00 74.56 262 SER A C 1
ATOM 1985 O O . SER A 1 262 ? 6.724 9.091 -19.373 1.00 74.56 262 SER A O 1
ATOM 1987 N N . GLY A 1 263 ? 7.576 9.628 -17.363 1.00 76.44 263 GLY A N 1
ATOM 1988 C CA . GLY A 1 263 ? 8.644 10.490 -17.889 1.00 76.44 263 GLY A CA 1
ATOM 1989 C C . GLY A 1 263 ? 9.714 9.759 -18.710 1.00 76.44 263 GLY A C 1
ATOM 1990 O O . GLY A 1 263 ? 10.246 10.322 -19.663 1.00 76.44 263 GLY A O 1
ATOM 1991 N N . LEU A 1 264 ? 10.040 8.516 -18.346 1.00 81.69 264 LEU A N 1
ATOM 1992 C CA . LEU A 1 264 ? 11.062 7.695 -19.000 1.00 81.69 264 LEU A CA 1
ATOM 1993 C C . LEU A 1 264 ? 10.468 6.426 -19.620 1.00 81.69 264 LEU A C 1
ATOM 1995 O O . LEU A 1 264 ? 10.688 6.158 -20.796 1.00 81.69 264 LEU A O 1
ATOM 1999 N N . ALA A 1 265 ? 9.737 5.636 -18.832 1.00 82.69 265 ALA A N 1
ATOM 2000 C CA . ALA A 1 265 ? 9.120 4.392 -19.284 1.00 82.69 265 ALA A CA 1
ATOM 2001 C C . ALA A 1 265 ? 7.894 4.052 -18.432 1.00 82.69 265 ALA A C 1
ATOM 2003 O O . ALA A 1 265 ? 7.929 4.190 -17.209 1.00 82.69 265 ALA A O 1
ATOM 2004 N N . ALA A 1 266 ? 6.828 3.566 -19.072 1.00 85.00 266 ALA A N 1
ATOM 2005 C CA . ALA A 1 266 ? 5.650 3.057 -18.370 1.00 85.00 266 ALA A CA 1
ATOM 2006 C C . ALA A 1 266 ? 5.954 1.722 -17.667 1.00 85.00 266 ALA A C 1
ATOM 2008 O O . ALA A 1 266 ? 5.656 1.564 -16.487 1.00 85.00 266 ALA A O 1
ATOM 2009 N N . ILE A 1 267 ? 6.617 0.796 -18.367 1.00 88.19 267 ILE A N 1
ATOM 2010 C CA . ILE A 1 267 ? 7.109 -0.474 -17.821 1.00 88.19 267 ILE A CA 1
ATOM 2011 C C . ILE A 1 267 ? 8.554 -0.659 -18.283 1.00 88.19 267 ILE A C 1
ATOM 2013 O O . ILE A 1 267 ? 8.845 -0.543 -19.473 1.00 88.19 267 ILE A O 1
ATOM 2017 N N . HIS A 1 268 ? 9.457 -0.967 -17.356 1.00 86.88 268 HIS A N 1
ATOM 2018 C CA . HIS A 1 268 ? 10.846 -1.289 -17.651 1.00 86.88 268 HIS A CA 1
ATOM 2019 C C . HIS A 1 268 ? 11.215 -2.640 -17.042 1.00 86.88 268 HIS A C 1
ATOM 2021 O O . HIS A 1 268 ? 11.224 -2.805 -15.824 1.00 86.88 268 HIS A O 1
ATOM 2027 N N . VAL A 1 269 ? 11.519 -3.614 -17.900 1.00 84.75 269 VAL A N 1
ATOM 2028 C CA . VAL A 1 269 ? 11.911 -4.964 -17.485 1.00 84.75 269 VAL A CA 1
ATOM 2029 C C . VAL A 1 269 ? 13.401 -5.157 -17.754 1.00 84.75 269 VAL A C 1
ATOM 2031 O O . VAL A 1 269 ? 13.846 -5.162 -18.901 1.00 84.75 269 VAL A O 1
ATOM 2034 N N . HIS A 1 270 ? 14.176 -5.309 -16.685 1.00 82.94 270 HIS A N 1
ATOM 2035 C CA . HIS A 1 270 ? 15.608 -5.580 -16.730 1.00 82.94 270 HIS A CA 1
ATOM 2036 C C . HIS A 1 270 ? 15.904 -7.079 -16.858 1.00 82.94 270 HIS A C 1
ATOM 2038 O O . HIS A 1 270 ? 15.019 -7.936 -16.833 1.00 82.94 270 HIS A O 1
ATOM 2044 N N . ARG A 1 271 ? 17.199 -7.404 -16.971 1.00 68.19 271 ARG A N 1
ATOM 2045 C CA . ARG A 1 271 ? 17.713 -8.774 -17.060 1.00 68.19 271 ARG A CA 1
ATOM 2046 C C . ARG A 1 271 ? 17.075 -9.662 -15.977 1.00 68.19 271 ARG A C 1
ATOM 2048 O O . ARG A 1 271 ? 17.074 -9.310 -14.804 1.00 68.19 271 ARG A O 1
ATOM 2055 N N . GLN A 1 272 ? 16.554 -10.816 -16.403 1.00 73.81 272 GLN A N 1
ATOM 2056 C CA . GLN A 1 272 ? 15.848 -11.814 -15.581 1.00 73.81 272 GLN A CA 1
ATOM 2057 C C . GLN A 1 272 ? 14.491 -11.384 -14.992 1.00 73.81 272 GLN A C 1
ATOM 2059 O O . GLN A 1 272 ? 13.811 -12.239 -14.432 1.00 73.81 272 GLN A O 1
ATOM 2064 N N . GLY A 1 273 ? 14.059 -10.131 -15.148 1.00 66.50 273 GLY A N 1
ATOM 2065 C CA . GLY A 1 273 ? 12.699 -9.717 -14.803 1.00 66.50 273 GLY A CA 1
ATOM 2066 C C . GLY A 1 273 ? 11.659 -10.323 -15.750 1.00 66.50 273 GLY A C 1
ATOM 2067 O O . GLY A 1 273 ? 11.947 -10.593 -16.920 1.00 66.50 273 GLY A O 1
ATOM 2068 N N . ARG A 1 274 ? 10.442 -10.547 -15.249 1.00 76.62 274 ARG A N 1
ATOM 2069 C CA . ARG A 1 274 ? 9.309 -11.051 -16.040 1.00 76.62 274 ARG A CA 1
ATOM 2070 C C . ARG A 1 274 ? 8.080 -10.172 -15.823 1.00 76.62 274 ARG A C 1
ATOM 2072 O O . ARG A 1 274 ? 7.598 -10.045 -14.704 1.00 76.62 274 ARG A O 1
ATOM 2079 N N . GLY A 1 275 ? 7.574 -9.576 -16.894 1.00 66.56 275 GLY A N 1
ATOM 2080 C CA . GLY A 1 275 ? 6.305 -8.850 -16.894 1.00 66.56 275 GLY A CA 1
ATOM 2081 C C . GLY A 1 275 ? 5.281 -9.596 -17.738 1.00 66.56 275 GLY A C 1
ATOM 2082 O O . GLY A 1 275 ? 5.623 -10.068 -18.823 1.00 66.56 275 GLY A O 1
ATOM 2083 N N . VAL A 1 276 ? 4.051 -9.702 -17.248 1.00 74.50 276 VAL A N 1
ATOM 2084 C CA . VAL A 1 276 ? 2.894 -10.135 -18.038 1.00 74.50 276 VAL A CA 1
ATOM 2085 C C . VAL A 1 276 ? 1.821 -9.064 -17.901 1.00 74.50 276 VAL A C 1
ATOM 2087 O O . VAL A 1 276 ? 1.496 -8.665 -16.786 1.00 74.50 276 VAL A O 1
ATOM 2090 N N . ASP A 1 277 ? 1.304 -8.602 -19.030 1.00 70.12 277 ASP A N 1
ATOM 2091 C CA . ASP A 1 277 ? 0.199 -7.648 -19.115 1.00 70.12 277 ASP A CA 1
ATOM 2092 C C . ASP A 1 277 ? -0.976 -8.370 -19.781 1.00 70.12 277 ASP A C 1
ATOM 2094 O O . ASP A 1 277 ? -0.778 -8.988 -20.836 1.00 70.12 277 ASP A O 1
ATOM 2098 N N . VAL A 1 278 ? -2.133 -8.403 -19.113 1.00 54.97 278 VAL A N 1
ATOM 2099 C CA . VAL A 1 278 ? -3.313 -9.204 -19.492 1.00 54.97 278 VAL A CA 1
ATOM 2100 C C . VAL A 1 278 ? -4.559 -8.337 -19.552 1.00 54.97 278 VAL A C 1
ATOM 2102 O O . VAL A 1 278 ? -4.805 -7.588 -18.580 1.00 54.97 278 VAL A O 1
#

Solvent-accessible surface area (backbone atoms only — not comparable to full-atom values): 13923 Å² total; per-residue (Å²): 134,84,76,72,90,69,62,80,74,78,50,47,32,36,55,27,30,30,37,89,41,81,92,47,58,89,49,42,73,40,51,26,41,30,41,63,75,37,79,94,73,55,25,27,38,30,34,39,50,85,52,90,90,52,64,52,76,48,80,41,47,61,92,32,46,47,72,59,60,66,80,74,54,49,79,81,40,96,71,53,64,48,47,53,77,87,64,95,63,71,61,59,65,58,36,25,36,39,42,68,80,67,65,94,70,70,59,56,47,47,45,42,50,42,60,39,29,26,41,39,37,33,78,37,62,78,44,56,38,67,44,92,65,94,66,93,82,79,78,70,30,48,33,37,30,63,38,22,85,82,47,57,29,39,37,33,36,41,28,35,37,29,95,39,67,54,18,20,28,38,29,37,15,20,36,52,34,35,37,34,50,25,34,22,24,6,58,12,30,12,30,37,27,2,48,35,91,81,53,47,97,68,36,27,63,12,34,39,38,37,34,52,24,38,22,32,54,6,48,27,18,34,38,25,18,28,56,6,36,39,41,36,33,50,26,38,28,34,56,9,37,23,24,33,40,26,25,63,45,2,32,39,39,37,29,69,56,47,77,43,68,38,74,75,33,51,69,45,72,42,74,69,26,44,79,48,82,95

Sequence (278 aa):
REMSESSPFNIVGCTGELHGLLSK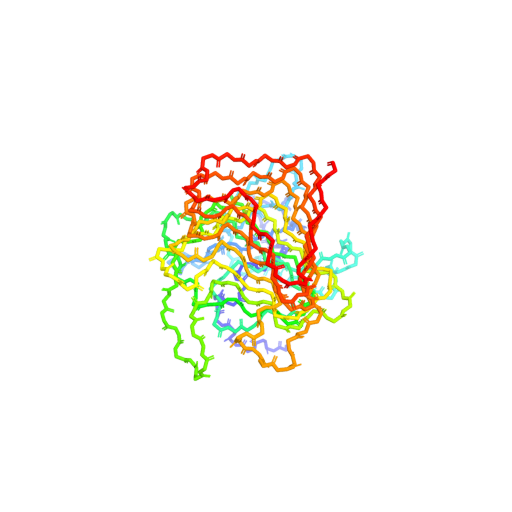PELNGLKVNIGVYSCANNRFAVTSMPYQDKPFTISIKADNINVINVATFCERYLHPPIIVGSFDKAVEAGTIVEFSECPPFTKKVQSWLLKQPSLVRSGCTDVTSIGQAQVQFSRAVVISVEEALDEPIEIVNINFDVPSKEGAGHCARGRNVTFKHCRFSSLGSGFSIGDRNRLGDNAGRASVNFEDCVFESCDTGLVVAGEGHATLRRCTFRGNRMGIEVKDGGTAVLVDCSLQESGLAAIHVHRQGRGVDV

pLDDT: mean 70.2, std 20.72, range [22.38, 97.19]

Secondary structure (DSSP, 8-state):
-------GGGGTTSEEEE---SS-GGGTT-EEEEEEEETTTTEEEEEESSSTTS--EEEEEGGGEEEPPHHHHTTTSSS--EE-S--SSPBPTTEEEEE----S-------EEE-S-EEEEESS-EE--------SSS---SEEE----SS-EEEES-EEEE-STT-SEEESSEEEEEEES-EEEESSEEEEES-HHHHGGG---EEEEEES-EEES-SEEEEE-TT-EEEEES-EEES-SEEEEE-TT-EEEEES-EE---SSEEEEE-TT-EEEE-

Radius of gyration: 21.39 Å; Cα contacts (8 Å, |Δi|>4): 801; chains: 1; bounding box: 54×36×63 Å

Foldseek 3Di:
DDDDPDDPVPCQQAKWAFAPPPVCRVRGRFIWHFHDADPVVQWTFTWTDDDPNDIDTDTGHPVRTHRDDFVVVCPPPVAGGEDADADPDADDAREEHEHEDDDPPQDANQAYEHAYAYEYEYPDQANAHHDHDDDDADATERYEYEHADDHAHEYERYEQAYAEQREHYEYQAHDHYEYENYEFAYQHESYEYQPCVRPPPPRYQAEYEYYCYEQANHCESYEFEANYEYEYEQYEYAHYLEDYEFYHQGEYEYENYHFYHHNHYSYHYYPNGYYHYD

Organism: NCBI:txid89044

Nearest PDB structures (foldseek):
  5m60-assembly1_A  TM=5.467E-01  e=7.725E-02  Thermochaetoides thermophila
  4urr-assembly2_E  TM=4.515E-01  e=3.368E-01  Lederbergvirus Sf6
  6kvh-assembly1_A  TM=2.979E-01  e=2.613E-01  Evansstolkia leycettana
  6kve-assembly1_A  TM=2.744E-01  e=2.244E-01  Evansstolkia leycettana
  7e56-assembly1_A  TM=2.917E-01  e=4.126E-01  Evansstolkia leycettana

Mean predicted aligned error: 15.25 Å